Protein AF-A0A1A6FT50-F1 (afdb_monomer_lite)

Secondary structure (DSSP, 8-state):
------------------------------------------------------------S---------S----PPPGGGTTSSHHHHHHHHHH-HHHHHHHHHHHHHHHHHHHHHHHHHHHHHHHHHHHTTS---TTHHHHHHHHTS---HHHHHHHHHHHHHHSHHHHHHHHHHHHHHHHHHHHHHHHHHHHHHHHHHTTPPPPP-

InterPro domains:
  IPR029299 ALMS motif [PF15309] (90-205)

Organism: Neotoma lepida (NCBI:txid56216)

pLDDT: mean 70.86, std 22.38, range [29.53, 98.19]

Sequence (209 aa):
MVAFSLFLCRTGHQQVTNHVSSDSEETSTGSILTLDSTLYNEENVHMLNKGVQAGNLEIVTGAKKYTRDVGVTFPTPSSSEAKMEEDSDEALQLHRPDFISSSRERIKRLKLLVQERKLQNLFQSEREALFSAVLPVPGRAHLAVQKNKPIGKKEMIQRTKRIYEQLPEVKKKREEEKRKSEYKSYRLRAQRYKTRVTNQLLGRKVPWD

Foldseek 3Di:
DDDDDDDDDDDDDDDDDDDDDDDDDDDDDDDDDPPPPPDDPPPVPVPDPPPPPPPPDPPPPDDDDDDDDDDDDPPDPDPVCPPCPVVVVVCCVVPPVVVVVVVVVVVVVVVVVVVVVVVVVVVVVVCCVVVVVVDPPVPPVVVVVVVPDDQDPVNVVVVVVVVVCPDPVNVVVVVVVVVVVVVVVVVVVVVVVVVVVVCVVVVHDDDDD

Structure (mmCIF, N/CA/C/O backbone):
data_AF-A0A1A6FT50-F1
#
_entry.id   AF-A0A1A6FT50-F1
#
loop_
_atom_site.group_PDB
_atom_site.id
_atom_site.type_symbol
_atom_site.label_atom_id
_atom_site.label_alt_id
_atom_site.label_comp_id
_atom_site.label_asym_id
_atom_site.label_entity_id
_atom_site.label_seq_id
_atom_site.pdbx_PDB_ins_code
_atom_site.Cartn_x
_atom_site.Cartn_y
_atom_site.Cartn_z
_atom_site.occupancy
_atom_site.B_iso_or_equiv
_atom_site.auth_seq_id
_atom_site.auth_comp_id
_atom_site.auth_asym_id
_atom_site.auth_atom_id
_atom_site.pdbx_PDB_model_num
ATOM 1 N N . MET A 1 1 ? 19.492 74.130 -25.130 1.00 38.25 1 MET A N 1
ATOM 2 C CA . MET A 1 1 ? 18.153 73.504 -25.225 1.00 38.25 1 MET A CA 1
ATOM 3 C C . MET A 1 1 ? 18.030 72.569 -24.029 1.00 38.25 1 MET A C 1
ATOM 5 O O . MET A 1 1 ? 18.707 71.559 -24.011 1.00 38.25 1 MET A O 1
ATOM 9 N N . VAL A 1 2 ? 17.677 73.123 -22.868 1.00 33.84 2 VAL A N 1
ATOM 10 C CA . VAL A 1 2 ? 16.321 73.195 -22.276 1.00 33.84 2 VAL A CA 1
ATOM 11 C C . VAL A 1 2 ? 15.888 71.836 -21.711 1.00 33.84 2 VAL A C 1
ATOM 13 O O . VAL A 1 2 ? 15.496 70.960 -22.465 1.00 33.84 2 VAL A O 1
ATOM 16 N N . ALA A 1 3 ? 16.027 71.756 -20.379 1.00 43.41 3 ALA A N 1
ATOM 17 C CA . ALA A 1 3 ? 15.187 71.138 -19.344 1.00 43.41 3 ALA A CA 1
ATOM 18 C C . ALA A 1 3 ? 14.525 69.772 -19.594 1.00 43.41 3 ALA A C 1
ATOM 20 O O . ALA A 1 3 ? 13.882 69.578 -20.608 1.00 43.41 3 ALA A O 1
ATOM 21 N N . PHE A 1 4 ? 14.507 68.913 -18.566 1.00 37.75 4 PHE A N 1
ATOM 22 C CA . PHE A 1 4 ? 13.245 68.611 -17.875 1.00 37.75 4 PHE A CA 1
ATOM 23 C C . PHE A 1 4 ? 13.475 68.031 -16.463 1.00 37.75 4 PHE A C 1
ATOM 25 O O . PHE A 1 4 ? 14.122 67.009 -16.271 1.00 37.75 4 PHE A O 1
ATOM 32 N N . SER A 1 5 ? 12.919 68.777 -15.510 1.00 44.75 5 SER A N 1
ATOM 33 C CA . SER A 1 5 ? 12.304 68.424 -14.227 1.00 44.75 5 SER A CA 1
ATOM 34 C C . SER A 1 5 ? 12.984 67.537 -13.176 1.00 44.75 5 SER A C 1
ATOM 36 O O . SER A 1 5 ? 13.018 66.313 -13.222 1.00 44.75 5 SER A O 1
ATOM 38 N N . LEU A 1 6 ? 13.333 68.261 -12.112 1.00 42.22 6 LEU A N 1
ATOM 39 C CA . LEU A 1 6 ? 13.229 67.942 -10.691 1.00 42.22 6 LEU A CA 1
ATOM 40 C C . LEU A 1 6 ? 11.958 67.170 -10.265 1.00 42.22 6 LEU A C 1
ATOM 42 O O . LEU A 1 6 ? 10.899 67.294 -10.875 1.00 42.22 6 LEU A O 1
ATOM 46 N N . PHE A 1 7 ? 12.081 66.616 -9.049 1.00 38.25 7 PHE A N 1
ATOM 47 C CA . PHE A 1 7 ? 11.073 66.569 -7.972 1.00 38.25 7 PHE A CA 1
ATOM 48 C C . PHE A 1 7 ? 10.353 65.221 -7.751 1.00 38.25 7 PHE A C 1
ATOM 50 O O . PHE A 1 7 ? 9.318 64.945 -8.338 1.00 38.25 7 PHE A O 1
ATOM 57 N N . LEU A 1 8 ? 10.853 64.396 -6.820 1.00 40.44 8 LEU A N 1
ATOM 58 C CA . LEU A 1 8 ? 10.406 64.419 -5.416 1.00 40.44 8 LEU A CA 1
ATOM 59 C C . LEU A 1 8 ? 11.187 63.418 -4.556 1.00 40.44 8 LEU A C 1
ATOM 61 O O . LEU A 1 8 ? 11.124 62.206 -4.726 1.00 40.44 8 LEU A O 1
ATOM 65 N N . CYS A 1 9 ? 11.889 63.978 -3.578 1.00 38.50 9 CYS A N 1
ATOM 66 C CA . CYS A 1 9 ? 12.379 63.289 -2.400 1.00 38.50 9 CYS A CA 1
ATOM 67 C C . CYS A 1 9 ? 11.193 63.002 -1.464 1.00 38.50 9 CYS A C 1
ATOM 69 O O . CYS A 1 9 ? 10.390 63.901 -1.205 1.00 38.50 9 CYS A O 1
ATOM 71 N N . ARG A 1 10 ? 11.114 61.798 -0.886 1.00 38.16 10 ARG A N 1
ATOM 72 C CA . ARG A 1 10 ? 10.508 61.638 0.440 1.00 38.16 10 ARG A CA 1
ATOM 73 C C . ARG A 1 10 ? 11.362 60.718 1.302 1.00 38.16 10 ARG A C 1
ATOM 75 O O . ARG A 1 10 ? 11.283 59.498 1.269 1.00 38.16 10 ARG A O 1
ATOM 82 N N . THR A 1 11 ? 12.206 61.399 2.056 1.00 40.56 11 THR A N 1
ATOM 83 C CA . THR A 1 11 ? 12.858 61.005 3.297 1.00 40.56 11 THR A CA 1
ATOM 84 C C . THR A 1 11 ? 11.898 60.377 4.308 1.00 40.56 11 THR A C 1
ATOM 86 O O . THR A 1 11 ? 10.852 60.959 4.600 1.00 40.56 11 THR A O 1
ATOM 89 N N . GLY A 1 12 ? 12.361 59.319 4.975 1.00 35.09 12 GLY A N 1
ATOM 90 C CA . GLY A 1 12 ? 12.390 59.351 6.434 1.00 35.09 12 GLY A CA 1
ATOM 91 C C . GLY A 1 12 ? 12.006 58.072 7.176 1.00 35.09 12 GLY A C 1
ATOM 92 O O . GLY A 1 12 ? 10.865 57.635 7.128 1.00 35.09 12 GLY A O 1
ATOM 93 N N . HIS A 1 13 ? 12.950 57.667 8.031 1.00 37.19 13 HIS A N 1
ATOM 94 C CA . HIS A 1 13 ? 12.720 57.300 9.432 1.00 37.19 13 HIS A CA 1
ATOM 95 C C . HIS A 1 13 ? 12.537 55.807 9.757 1.00 37.19 13 HIS A C 1
ATOM 97 O O . HIS A 1 13 ? 11.432 55.318 9.955 1.00 37.19 13 HIS A O 1
ATOM 103 N N . GLN A 1 14 ? 13.665 55.106 9.926 1.00 33.91 14 GLN A N 1
ATOM 104 C CA . GLN A 1 14 ? 13.720 53.870 10.706 1.00 33.91 14 GLN A CA 1
ATOM 105 C C . GLN A 1 14 ? 14.097 54.229 12.150 1.00 33.91 14 GLN A C 1
ATOM 107 O O . GLN A 1 14 ? 15.252 54.535 12.442 1.00 33.91 14 GLN A O 1
ATOM 112 N N . GLN A 1 15 ? 13.106 54.220 13.040 1.00 33.81 15 GLN A N 1
ATOM 113 C CA . GLN A 1 15 ? 13.316 54.152 14.486 1.00 33.81 15 GLN A CA 1
ATOM 114 C C . GLN A 1 15 ? 13.509 52.683 14.895 1.00 33.81 15 GLN A C 1
ATOM 116 O O . GLN A 1 15 ? 12.931 51.768 14.304 1.00 33.81 15 GLN A O 1
ATOM 121 N N . VAL A 1 16 ? 14.361 52.487 15.896 1.00 38.62 16 VAL A N 1
ATOM 122 C CA . VAL A 1 16 ? 14.690 51.222 16.569 1.00 38.62 16 VAL A CA 1
ATOM 123 C C . VAL A 1 16 ? 13.613 50.908 17.609 1.00 38.62 16 VAL A C 1
ATOM 125 O O . VAL A 1 16 ? 13.305 51.816 18.366 1.00 38.62 16 VAL A O 1
ATOM 128 N N . THR A 1 17 ? 13.135 49.660 17.729 1.00 30.42 17 THR A N 1
ATOM 129 C CA . THR A 1 17 ? 12.846 48.984 19.021 1.00 30.42 17 THR A CA 1
ATOM 130 C C . THR A 1 17 ? 12.636 47.472 18.840 1.00 30.42 17 THR A C 1
ATOM 132 O O . THR A 1 17 ? 12.055 47.004 17.865 1.00 30.42 17 THR A O 1
ATOM 135 N N . ASN A 1 18 ? 13.133 46.714 19.820 1.00 43.69 18 ASN A N 1
ATOM 136 C CA . ASN A 1 18 ? 13.013 45.264 19.974 1.00 43.69 18 ASN A CA 1
ATOM 137 C C . ASN A 1 18 ? 11.576 44.828 20.309 1.00 43.69 18 ASN A C 1
ATOM 139 O O . ASN A 1 18 ? 10.902 45.523 21.067 1.00 43.69 18 ASN A O 1
ATOM 143 N N . HIS A 1 19 ? 11.166 43.629 19.887 1.00 33.84 19 HIS A N 1
ATOM 144 C CA . HIS A 1 19 ? 10.325 42.748 20.707 1.00 33.84 19 HIS A CA 1
ATOM 145 C C . HIS A 1 19 ? 10.376 41.294 20.224 1.00 33.84 19 HIS A C 1
ATOM 147 O O . HIS A 1 19 ? 10.446 40.985 19.038 1.00 33.84 19 HIS A O 1
ATOM 153 N N . VAL A 1 20 ? 10.387 40.428 21.228 1.00 39.91 20 VAL A N 1
ATOM 154 C CA . VAL A 1 20 ? 10.302 38.973 21.208 1.00 39.91 20 VAL A CA 1
ATOM 155 C C . VAL A 1 20 ? 8.863 38.540 20.882 1.00 39.91 20 VAL A C 1
ATOM 157 O O . VAL A 1 20 ? 7.937 39.254 21.259 1.00 39.91 20 VAL A O 1
ATOM 160 N N . SER A 1 21 ? 8.676 37.384 20.238 1.00 33.03 21 SER A N 1
ATOM 161 C CA . SER A 1 21 ? 7.715 36.325 20.623 1.00 33.03 21 SER A CA 1
ATOM 162 C C . SER A 1 21 ? 7.307 35.463 19.425 1.00 33.03 21 SER A C 1
ATOM 164 O O . SER A 1 21 ? 6.968 35.968 18.358 1.00 33.03 21 SER A O 1
ATOM 166 N N . SER A 1 22 ? 7.340 34.150 19.652 1.00 45.66 22 SER A N 1
ATOM 167 C CA . SER A 1 22 ? 6.746 33.098 18.829 1.00 45.66 22 SER A CA 1
ATOM 168 C C . SER A 1 22 ? 5.248 33.310 18.619 1.00 45.66 22 SER A C 1
ATOM 170 O O . SER A 1 22 ? 4.580 33.797 19.527 1.00 45.66 22 SER A O 1
ATOM 172 N N . ASP A 1 23 ? 4.758 32.926 17.439 1.00 36.94 23 ASP A N 1
ATOM 173 C CA . ASP A 1 23 ? 3.641 31.991 17.230 1.00 36.94 23 ASP A CA 1
ATOM 174 C C . ASP A 1 23 ? 3.372 31.882 15.720 1.00 36.94 23 ASP A C 1
ATOM 176 O O . ASP A 1 23 ? 3.324 32.877 14.997 1.00 36.94 23 ASP A O 1
ATOM 180 N N . SER A 1 24 ? 3.245 30.665 15.196 1.00 42.66 24 SER A N 1
ATOM 181 C CA . SER A 1 24 ? 2.781 30.438 13.824 1.00 42.66 24 SER A CA 1
ATOM 182 C C . SER A 1 24 ? 2.040 29.111 13.766 1.00 42.66 24 SER A C 1
ATOM 184 O O . SER A 1 24 ? 2.657 28.054 13.712 1.00 42.66 24 SER A O 1
ATOM 186 N N . GLU A 1 25 ? 0.713 29.204 13.781 1.00 44.59 25 GLU A N 1
ATOM 187 C CA . GLU A 1 25 ? -0.202 28.168 13.310 1.00 44.59 25 GLU A CA 1
ATOM 188 C C . GLU A 1 25 ? -0.679 28.567 11.902 1.00 44.59 25 GLU A C 1
ATOM 190 O O . GLU A 1 25 ? -1.316 29.601 11.711 1.00 44.59 25 GLU A O 1
ATOM 195 N N . GLU A 1 26 ? -0.253 27.754 10.934 1.00 50.84 26 GLU A N 1
ATOM 196 C CA . GLU A 1 26 ? -0.988 27.190 9.792 1.00 50.84 26 GLU A CA 1
ATOM 197 C C . GLU A 1 26 ? -2.032 28.047 9.039 1.00 50.84 26 GLU A C 1
ATOM 199 O O . GLU A 1 26 ? -3.059 28.428 9.591 1.00 50.84 26 GLU A O 1
ATOM 204 N N . THR A 1 27 ? -1.882 28.176 7.708 1.00 29.53 27 THR A N 1
ATOM 205 C CA . THR A 1 27 ? -2.903 27.737 6.719 1.00 29.53 27 THR A CA 1
ATOM 206 C C . THR A 1 27 ? -2.350 27.765 5.282 1.00 29.53 27 THR A C 1
ATOM 208 O O . THR A 1 27 ? -2.162 28.812 4.671 1.00 29.53 27 THR A O 1
ATOM 211 N N . SER A 1 28 ? -2.131 26.555 4.760 1.00 42.41 28 SER A N 1
ATOM 212 C CA . SER A 1 28 ? -2.271 26.066 3.377 1.00 42.41 28 SER A CA 1
ATOM 213 C C . SER A 1 28 ? -2.464 27.073 2.231 1.00 42.41 28 SER A C 1
ATOM 215 O O . SER A 1 28 ? -3.516 27.691 2.096 1.00 42.41 28 SER A O 1
ATOM 217 N N . THR A 1 29 ? -1.534 27.056 1.272 1.00 45.62 29 THR A N 1
ATOM 218 C CA . THR A 1 29 ? -1.874 27.111 -0.160 1.00 45.62 29 THR A CA 1
ATOM 219 C C . THR A 1 29 ? -0.850 26.320 -0.985 1.00 45.62 29 THR A C 1
ATOM 221 O O . THR A 1 29 ? 0.310 26.693 -1.101 1.00 45.62 29 THR A O 1
ATOM 224 N N . GLY A 1 30 ? -1.312 25.215 -1.579 1.00 45.25 30 GLY A N 1
ATOM 225 C CA . GLY A 1 30 ? -0.816 24.703 -2.861 1.00 45.25 30 GLY A CA 1
ATOM 226 C C . GLY A 1 30 ? 0.557 24.027 -2.896 1.00 45.25 30 GLY A C 1
ATOM 227 O O . GLY A 1 30 ? 1.470 24.528 -3.546 1.00 45.25 30 GLY A O 1
ATOM 228 N N . SER A 1 31 ? 0.686 22.819 -2.339 1.00 40.69 31 SER A N 1
ATOM 229 C CA . SER A 1 31 ? 1.766 21.911 -2.753 1.00 40.69 31 SER A CA 1
ATOM 230 C C . SER A 1 31 ? 1.441 21.326 -4.127 1.00 40.69 31 SER A C 1
ATOM 232 O O . SER A 1 31 ? 0.707 20.348 -4.262 1.00 40.69 31 SER A O 1
ATOM 234 N N . ILE A 1 32 ? 1.986 21.967 -5.158 1.00 53.59 32 ILE A N 1
ATOM 235 C CA . ILE A 1 32 ? 2.152 21.394 -6.492 1.00 53.59 32 ILE A CA 1
ATOM 236 C C . ILE A 1 32 ? 2.906 20.071 -6.329 1.00 53.59 32 ILE A C 1
ATOM 238 O O . ILE A 1 32 ? 3.946 20.004 -5.676 1.00 53.59 32 ILE A O 1
ATOM 242 N N . LEU A 1 33 ? 2.324 19.009 -6.877 1.00 44.47 33 LEU A N 1
ATOM 243 C CA . LEU A 1 33 ? 2.827 17.645 -6.824 1.00 44.47 33 LEU A CA 1
ATOM 244 C C . LEU A 1 33 ? 4.187 17.546 -7.530 1.00 44.47 33 LEU A C 1
ATOM 246 O O . LEU A 1 33 ? 4.252 17.293 -8.731 1.00 44.47 33 LEU A O 1
ATOM 250 N N . THR A 1 34 ? 5.276 17.691 -6.781 1.00 38.28 34 THR A N 1
ATOM 251 C CA . THR A 1 34 ? 6.596 17.225 -7.213 1.00 38.28 34 THR A CA 1
ATOM 252 C C . THR A 1 34 ? 6.675 15.735 -6.903 1.00 38.28 34 THR A C 1
ATOM 254 O O . THR A 1 34 ? 7.074 15.319 -5.817 1.00 38.28 34 THR A O 1
ATOM 257 N N . LEU A 1 35 ? 6.210 14.914 -7.843 1.00 39.00 35 LEU A N 1
ATOM 258 C CA . LEU A 1 35 ? 6.491 13.483 -7.837 1.00 39.00 35 LEU A CA 1
ATOM 259 C C . LEU A 1 35 ? 7.970 13.296 -8.188 1.00 39.00 35 LEU A C 1
ATOM 261 O O . LEU A 1 35 ? 8.326 13.210 -9.360 1.00 39.00 35 LEU A O 1
ATOM 265 N N . ASP A 1 36 ? 8.828 13.219 -7.173 1.00 38.56 36 ASP A N 1
ATOM 266 C CA . ASP A 1 36 ? 10.155 12.634 -7.343 1.00 38.56 36 ASP A CA 1
ATOM 267 C C . ASP A 1 36 ? 9.967 11.143 -7.637 1.00 38.56 36 ASP A C 1
ATOM 269 O O . ASP A 1 36 ? 9.721 10.316 -6.754 1.00 38.56 36 ASP A O 1
ATOM 273 N N . SER A 1 37 ? 10.050 10.803 -8.922 1.00 42.47 37 SER A N 1
ATOM 274 C CA . SER A 1 37 ? 10.067 9.442 -9.445 1.00 42.47 37 SER A CA 1
ATOM 275 C C . SER A 1 37 ? 11.371 8.747 -9.053 1.00 42.47 37 SER A C 1
ATOM 277 O O . SER A 1 37 ? 12.250 8.497 -9.875 1.00 42.47 37 SER A O 1
ATOM 279 N N . THR A 1 38 ? 11.519 8.444 -7.770 1.00 48.00 38 THR A N 1
ATOM 280 C CA . THR A 1 38 ? 12.578 7.583 -7.254 1.00 48.00 38 THR A CA 1
ATOM 281 C C . THR A 1 38 ? 12.057 6.160 -7.225 1.00 48.00 38 THR A C 1
ATOM 283 O O . THR A 1 38 ? 11.561 5.748 -6.198 1.00 48.00 38 THR A O 1
ATOM 286 N N . LEU A 1 39 ? 12.128 5.418 -8.334 1.00 46.25 39 LEU A N 1
ATOM 287 C CA . LEU A 1 39 ? 12.223 3.946 -8.345 1.00 46.25 39 LEU A CA 1
ATOM 288 C C . LEU A 1 39 ? 12.537 3.463 -9.772 1.00 46.25 39 LEU A C 1
ATOM 290 O O . LEU A 1 39 ? 11.689 2.903 -10.461 1.00 46.25 39 LEU A O 1
ATOM 294 N N . TYR A 1 40 ? 13.784 3.638 -10.199 1.00 36.72 40 TYR A N 1
ATOM 295 C CA . TYR A 1 40 ? 14.374 2.753 -11.198 1.00 36.72 40 TYR A CA 1
ATOM 296 C C . TYR A 1 40 ? 15.438 1.944 -10.473 1.00 36.72 40 TYR A C 1
ATOM 298 O O . TYR A 1 40 ? 16.480 2.463 -10.078 1.00 36.72 40 TYR A O 1
ATOM 306 N N . ASN A 1 41 ? 15.128 0.676 -10.216 1.00 48.34 41 ASN A N 1
ATOM 307 C CA . ASN A 1 41 ? 16.151 -0.280 -9.836 1.00 48.34 41 ASN A CA 1
ATOM 308 C C . ASN A 1 41 ? 16.993 -0.494 -11.090 1.00 48.34 41 ASN A C 1
ATOM 310 O O . ASN A 1 41 ? 16.514 -1.083 -12.058 1.00 48.34 41 ASN A O 1
ATOM 314 N N . GLU A 1 42 ? 18.224 0.007 -11.092 1.00 49.81 42 GLU A N 1
ATOM 315 C CA . GLU A 1 42 ? 19.220 -0.475 -12.038 1.00 49.81 42 GLU A CA 1
ATOM 316 C C . GLU A 1 42 ? 19.545 -1.919 -11.659 1.00 49.81 42 GLU A C 1
ATOM 318 O O . GLU A 1 42 ? 20.481 -2.216 -10.914 1.00 49.81 42 GLU A O 1
ATOM 323 N N . GLU A 1 43 ? 18.724 -2.844 -12.151 1.00 54.94 43 GLU A N 1
ATOM 324 C CA . GLU A 1 43 ? 19.150 -4.215 -12.348 1.00 54.94 43 GLU A CA 1
ATOM 325 C C . GLU A 1 43 ? 20.242 -4.159 -13.412 1.00 54.94 43 GLU A C 1
ATOM 327 O O . GLU A 1 43 ? 19.994 -4.225 -14.614 1.00 54.94 43 GLU A O 1
ATOM 332 N N . ASN A 1 44 ? 21.474 -3.958 -12.948 1.00 57.06 44 ASN A N 1
ATOM 333 C CA . ASN A 1 44 ? 22.675 -4.150 -13.734 1.00 57.06 44 ASN A CA 1
ATOM 334 C C . ASN A 1 44 ? 22.747 -5.651 -14.050 1.00 57.06 44 ASN A C 1
ATOM 336 O O . ASN A 1 44 ? 23.427 -6.428 -13.377 1.00 57.06 44 ASN A O 1
ATOM 340 N N . VAL A 1 45 ? 21.962 -6.084 -15.039 1.00 50.84 45 VAL A N 1
ATOM 341 C CA . VAL A 1 45 ? 22.074 -7.406 -15.640 1.00 50.84 45 VAL A CA 1
ATOM 342 C C . VAL A 1 45 ? 23.423 -7.400 -16.330 1.00 50.84 45 VAL A C 1
ATOM 344 O O . VAL A 1 45 ? 23.574 -6.933 -17.457 1.00 50.84 45 VAL A O 1
ATOM 347 N N . HIS A 1 46 ? 24.440 -7.859 -15.608 1.00 57.22 46 HIS A N 1
ATOM 348 C CA . HIS A 1 46 ? 25.742 -8.131 -16.176 1.00 57.22 46 HIS A CA 1
ATOM 349 C C . HIS A 1 46 ? 25.528 -9.191 -17.260 1.00 57.22 46 HIS A C 1
ATOM 351 O O . HIS A 1 46 ? 25.381 -10.378 -16.963 1.00 57.22 46 HIS A O 1
ATOM 357 N N . MET A 1 47 ? 25.412 -8.748 -18.516 1.00 60.50 47 MET A N 1
ATOM 358 C CA . MET A 1 47 ? 25.353 -9.629 -19.675 1.00 60.50 47 MET A CA 1
ATOM 359 C C . MET A 1 47 ? 26.704 -10.327 -19.787 1.00 60.50 47 MET A C 1
ATOM 361 O O . MET A 1 47 ? 27.614 -9.869 -20.475 1.00 60.50 47 MET A O 1
ATOM 365 N N . LEU A 1 48 ? 26.849 -11.438 -19.074 1.00 62.75 48 LEU A N 1
ATOM 366 C CA . LEU A 1 48 ? 27.928 -12.369 -19.321 1.00 62.75 48 LEU A CA 1
ATOM 367 C C . LEU A 1 48 ? 27.602 -13.027 -20.661 1.00 62.75 48 LEU A C 1
ATOM 369 O O . LEU A 1 48 ? 26.563 -13.680 -20.789 1.00 62.75 48 LEU A O 1
ATOM 373 N N . ASN A 1 49 ? 28.464 -12.835 -21.658 1.00 65.31 49 ASN A N 1
ATOM 374 C CA . ASN A 1 49 ? 28.398 -13.594 -22.900 1.00 65.31 49 ASN A CA 1
ATOM 375 C C . ASN A 1 49 ? 28.499 -15.081 -22.544 1.00 65.31 49 ASN A C 1
ATOM 377 O O . ASN A 1 49 ? 29.587 -15.607 -22.314 1.00 65.31 49 ASN A O 1
ATOM 381 N N . LYS A 1 50 ? 27.356 -15.764 -22.465 1.00 68.19 50 LYS A N 1
ATOM 382 C CA . LYS A 1 50 ? 27.310 -17.219 -22.390 1.00 68.19 50 LYS A CA 1
ATOM 383 C C . LYS A 1 50 ? 27.549 -17.740 -23.797 1.00 68.19 50 LYS A C 1
ATOM 385 O O . LYS A 1 50 ? 26.610 -18.093 -24.502 1.00 68.19 50 LYS A O 1
ATOM 390 N N . GLY A 1 51 ? 28.811 -17.758 -24.214 1.00 60.97 51 GLY A N 1
ATOM 391 C CA . GLY A 1 51 ? 29.209 -18.649 -25.291 1.00 60.97 51 GLY A CA 1
ATOM 392 C C . GLY A 1 51 ? 28.848 -20.060 -24.842 1.00 60.97 51 GLY A C 1
ATOM 393 O O . GLY A 1 51 ? 29.356 -20.527 -23.822 1.00 60.97 51 GLY A O 1
ATOM 394 N N . VAL A 1 52 ? 27.914 -20.711 -25.532 1.00 66.56 52 VAL A N 1
ATOM 395 C CA . VAL A 1 52 ? 27.663 -22.137 -25.328 1.00 66.56 52 VAL A CA 1
ATOM 396 C C . VAL A 1 52 ? 28.928 -22.833 -25.794 1.00 66.56 52 VAL A C 1
ATOM 398 O O . VAL A 1 52 ? 29.167 -22.983 -26.989 1.00 66.56 52 VAL A O 1
ATOM 401 N N . GLN A 1 53 ? 29.782 -23.191 -24.842 1.00 61.47 53 GLN A N 1
ATOM 402 C CA . GLN A 1 53 ? 30.925 -24.041 -25.098 1.00 61.47 53 GLN A CA 1
ATOM 403 C C . GLN A 1 53 ? 30.339 -25.426 -25.365 1.00 61.47 53 GLN A C 1
ATOM 405 O O . GLN A 1 53 ? 30.101 -26.208 -24.446 1.00 61.47 53 GLN A O 1
ATOM 410 N N . ALA A 1 54 ? 29.984 -25.680 -26.625 1.00 65.25 54 ALA A N 1
ATOM 411 C CA . ALA A 1 54 ? 29.713 -27.025 -27.083 1.00 65.25 54 ALA A CA 1
ATOM 412 C C . ALA A 1 54 ? 30.975 -27.823 -26.748 1.00 65.25 54 ALA A C 1
ATOM 414 O O . ALA A 1 54 ? 32.052 -27.549 -27.280 1.00 65.25 54 ALA A O 1
ATOM 415 N N . GLY A 1 55 ? 30.864 -28.722 -25.768 1.00 68.44 55 GLY A N 1
ATOM 416 C CA . GLY A 1 55 ? 31.930 -29.665 -25.467 1.00 68.44 55 GLY A CA 1
ATOM 417 C C . GLY A 1 55 ? 32.297 -30.441 -26.730 1.00 68.44 55 GLY A C 1
ATOM 418 O O . GLY A 1 55 ? 31.539 -30.445 -27.701 1.00 68.44 55 GLY A O 1
ATOM 419 N N . ASN A 1 56 ? 33.459 -31.089 -26.719 1.00 67.31 56 ASN A N 1
ATOM 420 C CA . ASN A 1 56 ? 33.911 -31.938 -27.815 1.00 67.31 56 ASN A CA 1
ATOM 421 C C . ASN A 1 56 ? 32.872 -33.043 -28.087 1.00 67.31 56 ASN A C 1
ATOM 423 O O . ASN A 1 56 ? 32.891 -34.088 -27.440 1.00 67.31 56 ASN A O 1
ATOM 427 N N . LEU A 1 57 ? 31.927 -32.798 -28.997 1.00 61.88 57 LEU A N 1
ATOM 428 C CA . LEU A 1 57 ? 31.089 -33.847 -29.552 1.00 61.88 57 LEU A CA 1
ATOM 429 C C . LEU A 1 57 ? 31.993 -34.628 -30.495 1.00 61.88 57 LEU A C 1
ATOM 431 O O . LEU A 1 57 ? 32.266 -34.193 -31.612 1.00 61.88 57 LEU A O 1
ATOM 435 N N . GLU A 1 58 ? 32.465 -35.782 -30.036 1.00 65.38 58 GLU A N 1
ATOM 436 C CA . GLU A 1 58 ? 32.964 -36.803 -30.942 1.00 65.38 58 GLU A CA 1
ATOM 437 C C . GLU A 1 58 ? 31.822 -37.161 -31.893 1.00 65.38 58 GLU A C 1
ATOM 439 O O . GLU A 1 58 ? 30.850 -37.826 -31.528 1.00 65.38 58 GLU A O 1
ATOM 444 N N . ILE A 1 59 ? 31.908 -36.666 -33.127 1.00 60.59 59 ILE A N 1
ATOM 445 C CA . ILE A 1 59 ? 31.031 -37.110 -34.200 1.00 60.59 59 ILE A CA 1
ATOM 446 C C . ILE A 1 59 ? 31.467 -38.537 -34.507 1.00 60.59 59 ILE A C 1
ATOM 448 O O . ILE A 1 59 ? 32.389 -38.770 -35.291 1.00 60.59 59 ILE A O 1
ATOM 452 N N . VAL A 1 60 ? 30.814 -39.502 -33.862 1.00 61.34 60 VAL A N 1
ATOM 453 C CA . VAL A 1 60 ? 30.922 -40.908 -34.238 1.00 61.34 60 VAL A CA 1
ATOM 454 C C . VAL A 1 60 ? 30.489 -40.998 -35.697 1.00 61.34 60 VAL A C 1
ATOM 456 O O . VAL A 1 60 ? 29.309 -40.887 -36.037 1.00 61.34 60 VAL A O 1
ATOM 459 N N . THR A 1 61 ? 31.462 -41.176 -36.584 1.00 55.88 61 THR A N 1
ATOM 460 C CA . THR A 1 61 ? 31.286 -41.358 -38.028 1.00 55.88 61 THR A CA 1
ATOM 461 C C . THR A 1 61 ? 30.771 -42.777 -38.292 1.00 55.88 61 THR A C 1
ATOM 463 O O . THR A 1 61 ? 31.428 -43.602 -38.914 1.00 55.88 61 THR A O 1
ATOM 466 N N . GLY A 1 62 ? 29.587 -43.091 -37.757 1.00 61.94 62 GLY A N 1
ATOM 467 C CA . GLY A 1 62 ? 29.038 -44.450 -37.726 1.00 61.94 62 GLY A CA 1
ATOM 468 C C . GLY A 1 62 ? 27.524 -44.551 -37.911 1.00 61.94 62 GLY A C 1
ATOM 469 O O . GLY A 1 62 ? 26.964 -45.625 -37.707 1.00 61.94 62 GLY A O 1
ATOM 470 N N . ALA A 1 63 ? 26.833 -43.476 -38.302 1.00 56.59 63 ALA A N 1
ATOM 471 C CA . ALA A 1 63 ? 25.397 -43.533 -38.572 1.00 56.59 63 ALA A CA 1
ATOM 472 C C . ALA A 1 63 ? 25.123 -43.915 -40.038 1.00 56.59 63 ALA A C 1
ATOM 474 O O . ALA A 1 63 ? 25.353 -43.152 -40.978 1.00 56.59 63 ALA A O 1
ATOM 475 N N . LYS A 1 64 ? 24.630 -45.143 -40.214 1.00 61.03 64 LYS A N 1
ATOM 476 C CA . LYS A 1 64 ? 24.148 -45.740 -41.464 1.00 61.03 64 LYS A CA 1
ATOM 477 C C . LYS A 1 64 ? 23.084 -44.840 -42.114 1.00 61.03 64 LYS A C 1
ATOM 479 O O . LYS A 1 64 ? 22.023 -44.610 -41.543 1.00 61.03 64 LYS A O 1
ATOM 484 N N . LYS A 1 65 ? 23.382 -44.326 -43.311 1.00 64.69 65 LYS A N 1
ATOM 485 C CA . LYS A 1 65 ? 22.549 -43.368 -44.053 1.00 64.69 65 LYS A CA 1
ATOM 486 C C . LYS A 1 65 ? 21.334 -44.065 -44.666 1.00 64.69 65 LYS A C 1
ATOM 488 O O . LYS A 1 65 ? 21.462 -44.690 -45.714 1.00 64.69 65 LYS A O 1
ATOM 493 N N . TYR A 1 66 ? 20.169 -43.956 -44.036 1.00 59.97 66 TYR A N 1
ATOM 494 C CA . TYR A 1 66 ? 18.888 -44.185 -44.713 1.00 59.97 66 TYR A CA 1
ATOM 495 C C . TYR A 1 66 ? 17.784 -43.322 -44.093 1.00 59.97 66 TYR A C 1
ATOM 497 O O . TYR A 1 66 ? 16.841 -43.803 -43.476 1.00 59.97 66 TYR A O 1
ATOM 505 N N . THR A 1 67 ? 17.911 -42.014 -44.286 1.00 57.84 67 THR A N 1
ATOM 506 C CA . THR A 1 67 ? 16.819 -41.052 -44.135 1.00 57.84 67 THR A CA 1
ATOM 507 C C . THR A 1 67 ? 16.838 -40.185 -45.384 1.00 57.84 67 THR A C 1
ATOM 509 O O . THR A 1 67 ? 17.852 -39.570 -45.705 1.00 57.84 67 THR A O 1
ATOM 512 N N . ARG A 1 68 ? 15.748 -40.209 -46.154 1.00 64.81 68 ARG A N 1
ATOM 513 C CA . ARG A 1 68 ? 15.553 -39.268 -47.258 1.00 64.81 68 ARG A CA 1
ATOM 514 C C . ARG A 1 68 ? 15.251 -37.916 -46.621 1.00 64.81 68 ARG A C 1
ATOM 516 O O . ARG A 1 68 ? 14.225 -37.785 -45.960 1.00 64.81 68 ARG A O 1
ATOM 523 N N . ASP A 1 69 ? 16.165 -36.967 -46.779 1.00 50.81 69 ASP A N 1
ATOM 524 C CA . ASP A 1 69 ? 15.982 -35.578 -46.369 1.00 50.81 69 ASP A CA 1
ATOM 525 C C . ASP A 1 69 ? 14.769 -34.987 -47.089 1.00 50.81 69 ASP A C 1
ATOM 527 O O . ASP A 1 69 ? 14.818 -34.662 -48.274 1.00 50.81 69 ASP A O 1
ATOM 531 N N . VAL A 1 70 ? 13.669 -34.835 -46.361 1.00 59.91 70 VAL A N 1
ATOM 532 C CA . VAL A 1 70 ? 12.615 -33.885 -46.700 1.00 59.91 70 VAL A CA 1
ATOM 533 C C . VAL A 1 70 ? 12.612 -32.812 -45.620 1.00 59.91 70 VAL A C 1
ATOM 535 O O . VAL A 1 70 ? 12.043 -32.987 -44.549 1.00 59.91 70 VAL A O 1
ATOM 538 N N . GLY A 1 71 ? 13.263 -31.687 -45.917 1.00 58.66 71 GLY A N 1
ATOM 539 C CA . GLY A 1 71 ? 12.883 -30.413 -45.306 1.00 58.66 71 GLY A CA 1
ATOM 540 C C . GLY A 1 71 ? 13.707 -29.896 -44.127 1.00 58.66 71 GLY A C 1
ATOM 541 O O . GLY A 1 71 ? 13.115 -29.343 -43.207 1.00 58.66 71 GLY A O 1
ATOM 542 N N . VAL A 1 72 ? 15.043 -29.975 -44.159 1.00 66.81 72 VAL A N 1
ATOM 543 C CA . VAL A 1 72 ? 15.879 -29.157 -43.244 1.00 66.81 72 VAL A CA 1
ATOM 544 C C . VAL A 1 72 ? 16.939 -28.297 -43.932 1.00 66.81 72 VAL A C 1
ATOM 546 O O . VAL A 1 72 ? 17.648 -27.545 -43.267 1.00 66.81 72 VAL A O 1
ATOM 549 N N . THR A 1 73 ? 17.028 -28.324 -45.260 1.00 62.53 73 THR A N 1
ATOM 550 C CA . THR A 1 73 ? 17.829 -27.342 -45.996 1.00 62.53 73 THR A CA 1
ATOM 551 C C . THR A 1 73 ? 16.967 -26.105 -46.231 1.00 62.53 73 THR A C 1
ATOM 553 O O . THR A 1 73 ? 16.211 -26.043 -47.197 1.00 62.53 73 THR A O 1
ATOM 556 N N . PHE A 1 74 ? 17.050 -25.118 -45.336 1.00 54.81 74 PHE A N 1
ATOM 557 C CA . PHE A 1 74 ? 16.690 -23.752 -45.716 1.00 54.81 74 PHE A CA 1
ATOM 558 C C . PHE A 1 74 ? 17.626 -23.362 -46.866 1.00 54.81 74 PHE A C 1
ATOM 560 O O . PHE A 1 74 ? 18.843 -23.440 -46.674 1.00 54.81 74 PHE A O 1
ATOM 567 N N . PRO A 1 75 ? 17.116 -23.018 -48.061 1.00 71.12 75 PRO A N 1
ATOM 568 C CA . PRO A 1 75 ? 17.985 -22.568 -49.133 1.00 71.12 75 PRO A CA 1
ATOM 569 C C . PRO A 1 75 ? 18.708 -21.313 -48.645 1.00 71.12 75 PRO A C 1
ATOM 571 O O . PRO A 1 75 ? 18.073 -20.301 -48.351 1.00 71.12 75 PRO A O 1
ATOM 574 N N . THR A 1 76 ? 20.031 -21.392 -48.511 1.00 59.09 76 THR A N 1
ATOM 575 C CA . THR A 1 76 ? 20.871 -20.209 -48.325 1.00 59.09 76 THR A CA 1
ATOM 576 C C . THR A 1 76 ? 20.566 -19.264 -49.489 1.00 59.09 76 THR A C 1
ATOM 578 O O . THR A 1 76 ? 20.686 -19.713 -50.635 1.00 59.09 76 THR A O 1
ATOM 581 N N . PRO A 1 77 ? 20.138 -18.009 -49.252 1.00 61.91 77 PRO A N 1
ATOM 582 C CA . PRO A 1 77 ? 19.889 -17.087 -50.349 1.00 61.91 77 PRO A CA 1
ATOM 583 C C . PRO A 1 77 ? 21.176 -16.943 -51.166 1.00 61.91 77 PRO A C 1
ATOM 585 O O . PRO A 1 77 ? 22.273 -16.771 -50.628 1.00 61.91 77 PRO A O 1
ATOM 588 N N . SER A 1 78 ? 21.035 -17.133 -52.474 1.00 46.19 78 SER A N 1
ATOM 589 C CA . SER A 1 78 ? 22.113 -17.052 -53.452 1.00 46.19 78 SER A CA 1
ATOM 590 C C . SER A 1 78 ? 22.814 -15.695 -53.346 1.00 46.19 78 SER A C 1
ATOM 592 O O . SER A 1 78 ? 22.162 -14.655 -53.333 1.00 46.19 78 SER A O 1
ATOM 594 N N . SER A 1 79 ? 24.151 -15.673 -53.364 1.00 54.72 79 SER A N 1
ATOM 595 C CA . SER A 1 79 ? 24.955 -14.439 -53.361 1.00 54.72 79 SER A CA 1
ATOM 596 C C . SER A 1 79 ? 24.769 -13.561 -54.614 1.00 54.72 79 SER A C 1
ATOM 598 O O . SER A 1 79 ? 25.502 -12.593 -54.804 1.00 54.72 79 SER A O 1
ATOM 600 N N . SER A 1 80 ? 23.818 -13.891 -55.491 1.00 50.19 80 SER A N 1
ATOM 601 C CA . SER A 1 80 ? 23.377 -13.053 -56.609 1.00 50.19 80 SER A CA 1
A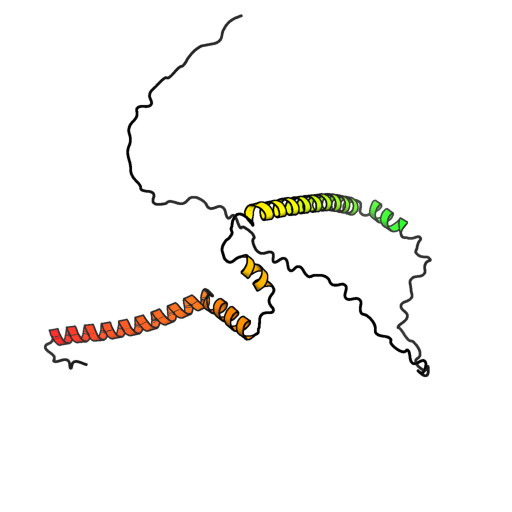TOM 602 C C . SER A 1 80 ? 22.451 -11.899 -56.192 1.00 50.19 80 SER A C 1
ATOM 604 O O . SER A 1 80 ? 22.125 -11.075 -57.038 1.00 50.19 80 SER A O 1
ATOM 606 N N . GLU A 1 81 ? 22.058 -11.799 -54.918 1.00 51.88 81 GLU A N 1
ATOM 607 C CA . GLU A 1 81 ? 21.226 -10.700 -54.386 1.00 51.88 81 GLU A CA 1
ATOM 608 C C . GLU A 1 81 ? 22.028 -9.540 -53.773 1.00 51.88 81 GLU A C 1
ATOM 610 O O . GLU A 1 81 ? 21.449 -8.538 -53.368 1.00 51.88 81 GLU A O 1
ATOM 615 N N . ALA A 1 82 ? 23.364 -9.585 -53.800 1.00 51.97 82 ALA A N 1
ATOM 616 C CA . ALA A 1 82 ? 24.211 -8.472 -53.345 1.00 51.97 82 ALA A CA 1
ATOM 617 C C . ALA A 1 82 ? 24.128 -7.203 -54.233 1.00 51.97 82 ALA A C 1
ATOM 619 O O . ALA A 1 82 ? 24.884 -6.259 -54.027 1.00 51.97 82 ALA A O 1
ATOM 620 N N . LYS A 1 83 ? 23.234 -7.176 -55.233 1.00 46.22 83 LYS A N 1
ATOM 621 C CA . LYS A 1 83 ? 22.965 -6.025 -56.110 1.00 46.22 83 LYS A CA 1
ATOM 622 C C . LYS A 1 83 ? 21.609 -5.344 -55.872 1.00 46.22 83 LYS A C 1
ATOM 624 O O . LYS A 1 83 ? 21.315 -4.402 -56.589 1.00 46.22 83 LYS A O 1
ATOM 629 N N . MET A 1 84 ? 20.810 -5.775 -54.889 1.00 49.56 84 MET A N 1
ATOM 630 C CA . MET A 1 84 ? 19.529 -5.123 -54.541 1.00 49.56 84 MET A CA 1
ATOM 631 C C . MET A 1 84 ? 19.561 -4.360 -53.205 1.00 49.56 84 MET A C 1
ATOM 633 O O . MET A 1 84 ? 18.516 -3.996 -52.676 1.00 49.56 84 MET A O 1
ATOM 637 N N . GLU A 1 85 ? 20.744 -4.118 -52.637 1.00 52.50 85 GLU A N 1
ATOM 638 C CA . GLU A 1 85 ? 20.866 -3.286 -51.431 1.00 52.50 85 GLU A CA 1
ATOM 639 C C . GLU A 1 85 ? 20.809 -1.785 -51.771 1.00 52.50 85 GLU A C 1
ATOM 641 O O . GLU A 1 85 ? 20.195 -1.023 -51.026 1.00 52.50 85 GLU A O 1
ATOM 646 N N . GLU A 1 86 ? 21.347 -1.359 -52.926 1.00 55.41 86 GLU A N 1
ATOM 647 C CA . GLU A 1 86 ? 21.312 0.055 -53.354 1.00 55.41 86 GLU A CA 1
ATOM 648 C C . GLU A 1 86 ? 19.885 0.529 -53.693 1.00 55.41 86 GLU A C 1
ATOM 650 O O . GLU A 1 86 ? 19.475 1.612 -53.273 1.00 55.41 86 GLU A O 1
ATOM 655 N N . ASP A 1 87 ? 19.071 -0.332 -54.312 1.00 60.34 87 ASP A N 1
ATOM 656 C CA . ASP A 1 87 ? 17.677 -0.023 -54.659 1.00 60.34 87 ASP A CA 1
ATOM 657 C C . ASP A 1 87 ? 16.782 0.172 -53.420 1.00 60.34 87 ASP A C 1
ATOM 659 O O . ASP A 1 87 ? 15.741 0.826 -53.495 1.00 60.34 87 ASP A O 1
ATOM 663 N N . SER A 1 88 ? 17.156 -0.390 -52.263 1.00 72.38 88 SER A N 1
ATOM 664 C CA . SER A 1 88 ? 16.332 -0.347 -51.048 1.00 72.38 88 SER A CA 1
ATOM 665 C C . SER A 1 88 ? 16.389 1.017 -50.349 1.00 72.38 88 SER A C 1
ATOM 667 O O . SER A 1 88 ? 15.349 1.593 -50.007 1.00 72.38 88 SER A O 1
ATOM 669 N N . ASP A 1 89 ? 17.591 1.578 -50.206 1.00 79.00 89 ASP A N 1
ATOM 670 C CA . ASP A 1 89 ? 17.811 2.908 -49.641 1.00 79.00 89 ASP A CA 1
ATOM 671 C C . ASP A 1 89 ? 17.298 4.001 -50.588 1.00 79.00 89 ASP A C 1
ATOM 673 O O . ASP A 1 89 ? 16.762 5.017 -50.135 1.00 79.00 89 ASP A O 1
ATOM 677 N N . GLU A 1 90 ? 17.405 3.787 -51.899 1.00 85.06 90 GLU A N 1
ATOM 678 C CA . GLU A 1 90 ? 16.857 4.675 -52.927 1.00 85.06 90 GLU A CA 1
ATOM 679 C C . GLU A 1 90 ? 15.322 4.621 -52.972 1.00 85.06 90 GLU A C 1
ATOM 681 O O . GLU A 1 90 ? 14.661 5.665 -52.977 1.00 85.06 90 GLU A O 1
ATOM 686 N N . ALA A 1 91 ? 14.719 3.432 -52.880 1.00 85.19 91 ALA A N 1
ATOM 687 C CA . ALA A 1 91 ? 13.270 3.283 -52.769 1.00 85.19 91 ALA A CA 1
ATOM 688 C C . ALA A 1 91 ? 12.719 3.938 -51.492 1.00 85.19 91 ALA A C 1
ATOM 690 O O . ALA A 1 91 ? 11.663 4.575 -51.530 1.00 85.19 91 ALA A O 1
ATOM 691 N N . LEU A 1 92 ? 13.429 3.844 -50.361 1.00 86.12 92 LEU A N 1
ATOM 692 C CA . LEU A 1 92 ? 13.051 4.547 -49.131 1.00 86.12 92 LEU A CA 1
ATOM 693 C C . LEU A 1 92 ? 13.158 6.068 -49.282 1.00 86.12 92 LEU A C 1
ATOM 695 O O . LEU A 1 92 ? 12.304 6.787 -48.758 1.00 86.12 92 LEU A O 1
ATOM 699 N N . GLN A 1 93 ? 14.156 6.564 -50.017 1.00 86.31 93 GLN A N 1
ATOM 700 C CA . GLN A 1 93 ? 14.296 7.993 -50.312 1.00 86.31 93 GLN A CA 1
ATOM 701 C C . GLN A 1 93 ? 13.147 8.524 -51.165 1.00 86.31 93 GLN A C 1
ATOM 703 O O . GLN A 1 93 ? 12.639 9.611 -50.886 1.00 86.31 93 GLN A O 1
ATOM 708 N N . LEU A 1 94 ? 12.700 7.747 -52.150 1.00 87.81 94 LEU A N 1
ATOM 709 C CA . LEU A 1 94 ? 11.628 8.144 -53.059 1.00 87.81 94 LEU A CA 1
ATOM 710 C C . LEU A 1 94 ? 10.233 7.976 -52.449 1.00 87.81 94 LEU A C 1
ATOM 712 O O . LEU A 1 94 ? 9.380 8.850 -52.598 1.00 87.81 94 LEU A O 1
ATOM 716 N N . HIS A 1 95 ? 9.984 6.873 -51.743 1.00 91.00 95 HIS A N 1
ATOM 717 C CA . HIS A 1 95 ? 8.642 6.521 -51.276 1.00 91.00 95 HIS A CA 1
ATOM 718 C C . HIS A 1 95 ? 8.386 6.863 -49.802 1.00 91.00 95 HIS A C 1
ATOM 720 O O . HIS A 1 95 ? 7.223 6.913 -49.393 1.00 91.00 95 HIS A O 1
ATOM 726 N N . ARG A 1 96 ? 9.431 7.095 -48.987 1.00 93.12 96 ARG A N 1
ATOM 727 C CA . ARG A 1 96 ? 9.322 7.394 -47.542 1.00 93.12 96 ARG A CA 1
ATOM 728 C C . ARG A 1 96 ? 10.362 8.413 -47.025 1.00 93.12 96 ARG A C 1
ATOM 730 O O . ARG A 1 96 ? 11.054 8.141 -46.037 1.00 93.12 96 ARG A O 1
ATOM 737 N N . PRO A 1 97 ? 10.404 9.640 -47.574 1.00 92.44 97 PRO A N 1
ATOM 738 C CA . PRO A 1 97 ? 11.333 10.680 -47.117 1.00 92.44 97 PRO A CA 1
ATOM 739 C C . PRO A 1 97 ? 11.129 11.083 -45.642 1.00 92.44 97 PRO A C 1
ATOM 741 O O . PRO A 1 97 ? 12.099 11.372 -44.935 1.00 92.44 97 PRO A O 1
ATOM 744 N N . ASP A 1 98 ? 9.895 11.024 -45.132 1.00 94.56 98 ASP A N 1
ATOM 745 C CA . ASP A 1 98 ? 9.579 11.344 -43.732 1.00 94.56 98 ASP A CA 1
ATOM 746 C C . ASP A 1 98 ? 10.263 10.395 -42.743 1.00 94.56 98 ASP A C 1
ATOM 748 O O . ASP A 1 98 ? 10.725 10.815 -41.680 1.00 94.56 98 ASP A O 1
ATOM 752 N N . PHE A 1 99 ? 10.366 9.109 -43.096 1.00 95.00 99 PHE A N 1
ATOM 753 C CA . PHE A 1 99 ? 11.030 8.104 -42.267 1.00 95.00 99 PHE A CA 1
ATOM 754 C C . PHE A 1 99 ? 12.527 8.399 -42.150 1.00 95.00 99 PHE A C 1
ATOM 756 O O . PHE A 1 99 ? 13.095 8.340 -41.058 1.00 95.00 99 PHE A O 1
ATOM 763 N N . ILE A 1 100 ? 13.151 8.800 -43.260 1.00 92.94 100 ILE A N 1
ATOM 764 C CA . ILE A 1 100 ? 14.559 9.199 -43.296 1.00 92.94 100 ILE A CA 1
ATOM 765 C C . ILE A 1 100 ? 14.779 10.443 -42.437 1.00 92.94 100 ILE A C 1
ATOM 767 O O . ILE A 1 100 ? 15.702 10.469 -41.619 1.00 92.94 100 ILE A O 1
ATOM 771 N N . SER A 1 101 ? 13.918 11.454 -42.576 1.00 95.50 101 SER A N 1
ATOM 772 C CA . SER A 1 101 ? 13.979 12.667 -41.756 1.00 95.50 101 SER A CA 1
ATOM 773 C C . SER A 1 101 ? 13.842 12.343 -40.261 1.00 95.50 101 SER A C 1
ATOM 775 O O . SER A 1 101 ? 14.722 12.677 -39.464 1.00 95.50 101 SER A O 1
ATOM 777 N N . SER A 1 102 ? 12.810 11.580 -39.889 1.00 96.19 102 SER A N 1
ATOM 778 C CA . SER A 1 102 ? 12.535 11.172 -38.506 1.00 96.19 102 SER A CA 1
ATOM 779 C C . SER A 1 102 ? 13.669 10.341 -37.897 1.00 96.19 102 SER A C 1
ATOM 781 O O . SER A 1 102 ? 14.069 10.566 -36.752 1.00 96.19 102 SER A O 1
ATOM 783 N N . SER A 1 103 ? 14.253 9.418 -38.668 1.00 96.06 103 SER A N 1
ATOM 784 C CA . SER A 1 103 ? 15.394 8.609 -38.230 1.00 96.06 103 SER A CA 1
ATOM 785 C C . SER A 1 103 ? 16.635 9.473 -37.987 1.00 96.06 103 SER A C 1
ATOM 787 O O . SER A 1 103 ? 17.273 9.380 -36.935 1.00 96.06 103 SER A O 1
ATOM 789 N N . ARG A 1 104 ? 16.940 10.402 -38.902 1.00 95.19 104 ARG A N 1
ATOM 790 C CA . ARG A 1 104 ? 18.056 11.348 -38.744 1.00 95.19 104 ARG A CA 1
ATOM 791 C C . ARG A 1 104 ? 17.865 12.248 -37.523 1.00 95.19 104 ARG A C 1
ATOM 793 O O . ARG A 1 104 ? 18.812 12.467 -36.767 1.00 95.19 104 ARG A O 1
ATOM 800 N N . GLU A 1 105 ? 16.653 12.744 -37.290 1.00 96.81 105 GLU A N 1
ATOM 801 C CA . GLU A 1 105 ? 16.319 13.505 -36.082 1.00 96.81 105 GLU A CA 1
ATOM 802 C C . GLU A 1 105 ? 16.458 12.670 -34.808 1.00 96.81 105 GLU A C 1
ATOM 804 O O . GLU A 1 105 ? 17.035 13.135 -33.821 1.00 96.81 105 GLU A O 1
ATOM 809 N N . ARG A 1 106 ? 15.994 11.417 -34.825 1.00 97.88 106 ARG A N 1
ATOM 810 C CA . ARG A 1 106 ? 16.156 10.482 -33.708 1.00 97.88 106 ARG A CA 1
ATOM 811 C C . ARG A 1 106 ? 17.630 10.262 -33.379 1.00 97.88 106 ARG A C 1
ATOM 813 O O . ARG A 1 106 ? 17.986 10.308 -32.205 1.00 97.88 106 ARG A O 1
ATOM 820 N N . ILE A 1 107 ? 18.491 10.079 -34.381 1.00 97.50 107 ILE A N 1
ATOM 821 C CA . ILE A 1 107 ? 19.940 9.925 -34.175 1.00 97.50 107 ILE A CA 1
ATOM 822 C C . ILE A 1 107 ? 20.534 11.179 -33.519 1.00 97.50 107 ILE A C 1
ATOM 824 O O . ILE A 1 107 ? 21.307 11.062 -32.567 1.00 97.50 107 ILE A O 1
ATOM 828 N N . LYS A 1 108 ? 20.136 12.381 -33.960 1.00 97.69 108 LYS A N 1
ATOM 829 C CA . LYS A 1 108 ? 20.562 13.642 -33.325 1.00 97.69 108 LYS A CA 1
ATOM 830 C C . LYS A 1 108 ? 20.140 13.701 -31.851 1.00 97.69 108 LYS A C 1
ATOM 832 O O . LYS A 1 108 ? 20.976 13.998 -30.999 1.00 97.69 108 LYS A O 1
ATOM 837 N N . ARG A 1 109 ? 18.885 13.354 -31.534 1.00 98.00 109 ARG A N 1
ATOM 838 C CA . ARG A 1 109 ? 18.372 13.296 -30.148 1.00 98.00 109 ARG A CA 1
ATOM 839 C C . ARG A 1 109 ? 19.136 12.282 -29.298 1.00 98.00 109 ARG A C 1
ATOM 841 O O . ARG A 1 109 ? 19.538 12.599 -28.184 1.00 98.00 109 ARG A O 1
ATOM 848 N N . LEU A 1 110 ? 19.383 11.085 -29.831 1.00 98.19 110 LEU A N 1
ATOM 849 C CA . LEU A 1 110 ? 20.145 10.046 -29.137 1.00 98.19 110 LEU A CA 1
ATOM 850 C C . LEU A 1 110 ? 21.580 10.491 -28.846 1.00 98.19 110 LEU A C 1
ATOM 852 O O . LEU A 1 110 ? 22.073 10.253 -27.748 1.00 98.19 110 LEU A O 1
ATOM 856 N N . LYS A 1 111 ? 22.240 11.180 -29.783 1.00 97.69 111 LYS A N 1
ATOM 857 C CA . LYS A 1 111 ? 23.587 11.723 -29.565 1.00 97.69 111 LYS A CA 1
ATOM 858 C C . LYS A 1 111 ? 23.618 12.719 -28.401 1.00 97.69 111 LYS A C 1
ATOM 860 O O . LYS A 1 111 ? 24.524 12.633 -27.574 1.00 97.69 111 LYS A O 1
ATOM 865 N N . LEU A 1 112 ? 22.622 13.606 -28.312 1.00 97.88 112 LEU A N 1
ATOM 866 C CA . LEU A 1 112 ? 22.482 14.545 -27.194 1.00 97.88 112 LEU A CA 1
ATOM 867 C C . LEU A 1 112 ? 22.225 13.817 -25.869 1.00 97.88 112 LEU A C 1
ATOM 869 O O . LEU A 1 112 ? 22.944 14.064 -24.909 1.00 97.88 112 LEU A O 1
ATOM 873 N N . LEU A 1 113 ? 21.294 12.857 -25.833 1.00 97.12 113 LEU A N 1
ATOM 874 C CA . LEU A 1 113 ? 21.009 12.055 -24.633 1.00 97.12 113 LEU A CA 1
ATOM 875 C C . LEU A 1 113 ? 22.234 11.275 -24.140 1.00 97.12 113 LEU A C 1
ATOM 877 O O . LEU A 1 113 ? 22.466 11.159 -22.940 1.00 97.12 113 LEU A O 1
ATOM 881 N N . VAL A 1 114 ? 23.043 10.739 -25.058 1.00 97.81 114 VAL A N 1
ATOM 882 C CA . VAL A 1 114 ? 24.293 10.053 -24.707 1.00 97.81 114 VAL A CA 1
ATOM 883 C C . VAL A 1 114 ? 25.302 11.030 -24.100 1.00 97.81 114 VAL A C 1
ATOM 885 O O . VAL A 1 114 ? 25.971 10.676 -23.130 1.00 97.81 114 VAL A O 1
ATOM 888 N N . GLN A 1 115 ? 25.428 12.244 -24.643 1.00 97.19 115 GLN A N 1
ATOM 889 C CA . GLN A 1 115 ? 26.295 13.280 -24.071 1.00 97.19 115 GLN A CA 1
ATOM 890 C C . GLN A 1 115 ? 25.798 13.735 -22.695 1.00 97.19 115 GLN A C 1
ATOM 892 O O . GLN A 1 115 ? 26.587 13.786 -21.755 1.00 97.19 115 GLN A O 1
ATOM 897 N N . GLU A 1 116 ? 24.499 13.989 -22.555 1.00 95.06 116 GLU A N 1
ATOM 898 C CA . GLU A 1 116 ? 23.866 14.362 -21.291 1.00 95.06 116 GLU A CA 1
ATOM 899 C C . GLU A 1 116 ? 24.075 13.286 -20.224 1.00 95.06 116 GLU A C 1
ATOM 901 O O . GLU A 1 116 ? 24.546 13.592 -19.133 1.00 95.06 116 GLU A O 1
ATOM 906 N N . ARG A 1 117 ? 23.836 12.009 -20.551 1.00 96.00 117 ARG A N 1
ATOM 907 C CA . ARG A 1 117 ? 24.071 10.891 -19.627 1.00 96.00 117 ARG A CA 1
ATOM 908 C C . ARG A 1 117 ? 25.530 10.814 -19.176 1.00 96.00 117 ARG A C 1
ATOM 910 O O . ARG A 1 117 ? 25.785 10.520 -18.013 1.00 96.00 117 ARG A O 1
ATOM 917 N N . LYS A 1 118 ? 26.496 11.074 -20.068 1.00 95.62 118 LYS A N 1
ATOM 918 C CA . LYS A 1 118 ? 27.921 11.125 -19.695 1.00 95.62 118 LYS A CA 1
ATOM 919 C C . LYS A 1 118 ? 28.191 12.249 -18.699 1.00 95.62 118 LYS A C 1
ATOM 921 O O . LYS A 1 118 ? 28.847 12.003 -17.697 1.00 95.62 118 LYS A O 1
ATOM 926 N N . LEU A 1 119 ? 27.663 13.446 -18.952 1.00 94.44 119 LEU A N 1
ATOM 927 C CA . LEU A 1 119 ? 27.810 14.582 -18.041 1.00 94.44 119 LEU A CA 1
ATOM 928 C C . LEU A 1 119 ? 27.146 14.307 -16.690 1.00 94.44 119 LEU A C 1
ATOM 930 O O . LEU A 1 119 ? 27.770 14.518 -15.658 1.00 94.44 119 LEU A O 1
ATOM 934 N N . GLN A 1 120 ? 25.926 13.765 -16.687 1.00 92.25 120 GLN A N 1
ATOM 935 C CA . GLN A 1 120 ? 25.239 13.345 -15.466 1.00 92.25 120 GLN A CA 1
ATOM 936 C C . GLN A 1 120 ? 26.073 12.330 -14.675 1.00 92.25 120 GLN A C 1
ATOM 938 O O . GLN A 1 120 ? 26.201 12.475 -13.466 1.00 92.25 120 GLN A O 1
ATOM 943 N N . ASN A 1 121 ? 26.685 11.345 -15.340 1.00 90.75 121 ASN A N 1
ATOM 944 C CA . ASN A 1 121 ? 27.536 10.347 -14.688 1.00 90.75 121 ASN A CA 1
ATOM 945 C C . ASN A 1 121 ? 28.806 10.977 -14.082 1.00 90.75 121 ASN A C 1
ATOM 947 O O . ASN A 1 121 ? 29.143 10.693 -12.937 1.00 90.75 121 ASN A O 1
ATOM 951 N N . LEU A 1 122 ? 29.457 11.902 -14.798 1.00 90.38 122 LEU A N 1
ATOM 952 C CA . LEU A 1 122 ? 30.609 12.649 -14.280 1.00 90.38 122 LEU A CA 1
ATOM 953 C C . LEU A 1 122 ? 30.234 13.492 -13.053 1.00 90.38 122 LEU A C 1
ATOM 955 O O . LEU A 1 122 ? 30.840 13.326 -11.997 1.00 90.38 122 LEU A O 1
ATOM 959 N N . PHE A 1 123 ? 29.186 14.315 -13.139 1.00 88.25 123 PHE A N 1
ATOM 960 C CA . PHE A 1 123 ? 28.720 15.120 -12.004 1.00 88.25 123 PHE A CA 1
ATOM 961 C C . PHE A 1 123 ? 28.258 14.260 -10.825 1.00 88.25 123 PHE A C 1
ATOM 963 O O . PHE A 1 123 ? 28.461 14.628 -9.668 1.00 88.25 123 PHE A O 1
ATOM 970 N N . GLN A 1 124 ? 27.655 13.103 -11.097 1.00 81.06 124 GLN A N 1
ATOM 971 C CA . GLN A 1 124 ? 27.278 12.147 -10.065 1.00 81.06 124 GLN A CA 1
ATOM 972 C C . GLN A 1 124 ? 28.517 11.552 -9.387 1.00 81.06 124 GLN A C 1
ATOM 974 O O . GLN A 1 124 ? 28.543 11.474 -8.164 1.00 81.06 124 GLN A O 1
ATOM 979 N N . SER A 1 125 ? 29.567 11.219 -10.142 1.00 80.56 125 SER A N 1
ATOM 980 C CA . SER A 1 125 ? 30.830 10.723 -9.583 1.00 80.56 125 SER A CA 1
ATOM 981 C C . SER A 1 125 ? 31.549 11.770 -8.720 1.00 80.56 125 SER A C 1
ATOM 983 O O . SER A 1 125 ? 32.070 11.439 -7.657 1.00 80.56 125 SER A O 1
ATOM 985 N N . GLU A 1 126 ? 31.507 13.049 -9.107 1.00 82.19 126 GLU A N 1
ATOM 986 C CA . GLU A 1 126 ? 32.043 14.163 -8.313 1.00 82.19 126 GLU A CA 1
ATOM 987 C C . GLU A 1 126 ? 31.214 14.402 -7.050 1.00 82.19 126 GLU A C 1
ATOM 989 O O . GLU A 1 126 ? 31.759 14.563 -5.956 1.00 82.19 126 GLU A O 1
ATOM 994 N N . ARG A 1 127 ? 29.880 14.373 -7.172 1.00 84.25 127 ARG A N 1
ATOM 995 C CA . ARG A 1 127 ? 28.971 14.459 -6.027 1.00 84.25 127 ARG A CA 1
ATOM 996 C C . ARG A 1 127 ? 29.197 13.294 -5.071 1.00 84.25 127 ARG A C 1
ATOM 998 O O . ARG A 1 127 ? 29.188 13.503 -3.866 1.00 84.25 127 ARG A O 1
ATOM 1005 N N . GLU A 1 128 ? 29.397 12.083 -5.568 1.00 76.88 128 GLU A N 1
ATOM 1006 C CA . GLU A 1 128 ? 29.729 10.931 -4.737 1.00 76.88 128 GLU A CA 1
ATOM 1007 C C . GLU A 1 128 ? 31.100 11.109 -4.084 1.00 76.88 128 GLU A C 1
ATOM 1009 O O . GLU A 1 128 ? 31.203 10.946 -2.876 1.00 76.88 128 GLU A O 1
ATOM 1014 N N . ALA A 1 129 ? 32.130 11.556 -4.799 1.00 79.25 129 ALA A N 1
ATOM 1015 C CA . ALA A 1 129 ? 33.436 11.829 -4.198 1.00 79.25 129 ALA A CA 1
ATOM 1016 C C . ALA A 1 129 ? 33.365 12.878 -3.068 1.00 79.25 129 ALA A C 1
ATOM 1018 O O . ALA A 1 129 ? 33.955 12.686 -2.004 1.00 79.25 129 ALA A O 1
ATOM 1019 N N . LEU A 1 130 ? 32.609 13.962 -3.267 1.00 73.31 130 LEU A N 1
ATOM 1020 C CA . LEU A 1 130 ? 32.513 15.075 -2.318 1.00 73.31 130 LEU A CA 1
ATOM 1021 C C . LEU A 1 130 ? 31.507 14.819 -1.186 1.00 73.31 130 LEU A C 1
ATOM 1023 O O . LEU A 1 130 ? 31.805 15.071 -0.023 1.00 73.31 130 LEU A O 1
ATOM 1027 N N . PHE A 1 131 ? 30.321 14.292 -1.492 1.00 66.75 131 PHE A N 1
ATOM 1028 C CA . PHE A 1 131 ? 29.221 14.125 -0.534 1.00 66.75 131 PHE A CA 1
ATOM 1029 C C . PHE A 1 131 ? 29.058 12.691 -0.008 1.00 66.75 131 PHE A C 1
ATOM 1031 O O . PHE A 1 131 ? 28.420 12.514 1.029 1.00 66.75 131 PHE A O 1
ATOM 1038 N N . SER A 1 132 ? 29.658 11.664 -0.631 1.00 59.84 132 SER A N 1
ATOM 1039 C CA . SER A 1 132 ? 29.791 10.344 0.020 1.00 59.84 132 SER A CA 1
ATOM 1040 C C . SER A 1 132 ? 30.833 10.377 1.137 1.00 59.84 132 SER A C 1
ATOM 1042 O O . SER A 1 132 ? 30.722 9.598 2.083 1.00 59.84 132 SER A O 1
ATOM 1044 N N . ALA A 1 133 ? 31.832 11.261 1.048 1.00 56.81 133 ALA A N 1
ATOM 1045 C CA . ALA A 1 133 ? 32.875 11.411 2.062 1.00 56.81 133 ALA A CA 1
ATOM 1046 C C . ALA A 1 133 ? 32.410 12.210 3.296 1.00 56.81 133 ALA A C 1
ATOM 1048 O O . ALA A 1 133 ? 32.851 11.933 4.409 1.00 56.81 133 ALA A O 1
ATOM 1049 N N . VAL A 1 134 ? 31.485 13.165 3.125 1.00 50.94 134 VAL A N 1
ATOM 1050 C CA . VAL A 1 134 ? 31.026 14.085 4.193 1.00 50.94 134 VAL A CA 1
ATOM 1051 C C . VAL A 1 134 ? 30.097 13.425 5.218 1.00 50.94 134 VAL A C 1
ATOM 1053 O O . VAL A 1 134 ? 29.796 14.000 6.261 1.00 50.94 134 VAL A O 1
ATOM 1056 N N . LEU A 1 135 ? 29.705 12.171 5.002 1.00 46.75 135 LEU A N 1
ATOM 1057 C CA . LEU A 1 135 ? 29.057 11.386 6.039 1.00 46.75 135 LEU A CA 1
ATOM 1058 C C . LEU A 1 135 ? 29.810 10.078 6.273 1.00 46.75 135 LEU A C 1
ATOM 1060 O O . LEU A 1 135 ? 29.439 9.044 5.707 1.00 46.75 135 LEU A O 1
ATOM 1064 N N . PRO A 1 136 ? 30.739 10.041 7.242 1.00 47.97 136 PRO A N 1
ATOM 1065 C CA . PRO A 1 136 ? 30.868 8.852 8.054 1.00 47.97 136 PRO A CA 1
ATOM 1066 C C . PRO A 1 136 ? 29.588 8.745 8.897 1.00 47.97 136 PRO A C 1
ATOM 1068 O O . PRO A 1 136 ? 29.602 8.969 10.100 1.00 47.97 136 PRO A O 1
ATOM 1071 N N . VAL A 1 137 ? 28.448 8.406 8.272 1.00 45.62 137 VAL A N 1
ATOM 1072 C CA . VAL A 1 137 ? 27.386 7.740 9.028 1.00 45.62 137 VAL A CA 1
ATOM 1073 C C . VAL A 1 137 ? 27.993 6.391 9.397 1.00 45.62 137 VAL A C 1
ATOM 1075 O O . VAL A 1 137 ? 28.261 5.597 8.481 1.00 45.62 137 VAL A O 1
ATOM 1078 N N . PRO A 1 138 ? 28.223 6.099 10.688 1.00 45.22 138 PRO A N 1
ATOM 1079 C CA . PRO A 1 138 ? 28.678 4.786 1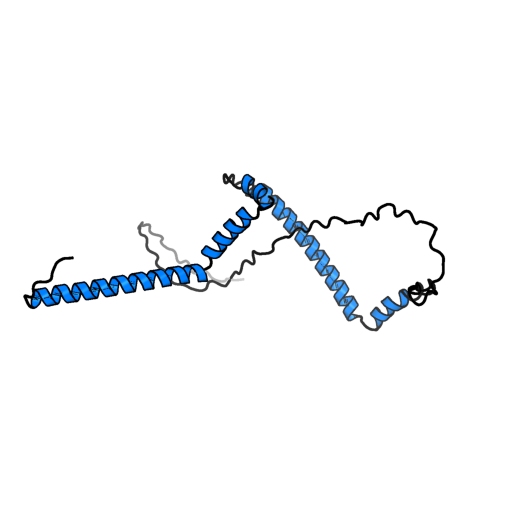1.106 1.00 45.22 138 PRO A CA 1
ATOM 1080 C C . PRO A 1 138 ? 27.588 3.793 10.684 1.00 45.22 138 PRO A C 1
ATOM 1082 O O . PRO A 1 138 ? 26.512 3.750 11.274 1.00 45.22 138 PRO A O 1
ATOM 1085 N N . GLY A 1 139 ? 27.807 3.074 9.577 1.00 52.34 139 GLY A N 1
ATOM 1086 C CA . GLY A 1 139 ? 26.832 2.118 9.045 1.00 52.34 139 GLY A CA 1
ATOM 1087 C C . GLY A 1 139 ? 26.743 1.972 7.522 1.00 52.34 139 GLY A C 1
ATOM 1088 O O . GLY A 1 139 ? 26.279 0.928 7.066 1.00 52.34 139 GLY A O 1
ATOM 1089 N N . ARG A 1 140 ? 27.200 2.926 6.693 1.00 52.69 140 ARG A N 1
ATOM 1090 C CA . ARG A 1 140 ? 27.002 2.805 5.224 1.00 52.69 140 ARG A CA 1
ATOM 1091 C C . ARG A 1 140 ? 27.957 1.843 4.507 1.00 52.69 140 ARG A C 1
ATOM 1093 O O . ARG A 1 140 ? 27.516 1.171 3.577 1.00 52.69 140 ARG A O 1
ATOM 1100 N N . ALA A 1 141 ? 29.192 1.671 4.982 1.00 45.12 141 ALA A N 1
ATOM 1101 C CA . ALA A 1 141 ? 30.114 0.667 4.429 1.00 45.12 141 ALA A CA 1
ATOM 1102 C C . ALA A 1 141 ? 29.631 -0.778 4.676 1.00 45.12 141 ALA A C 1
ATOM 1104 O O . ALA A 1 141 ? 29.794 -1.651 3.827 1.00 45.12 141 ALA A O 1
ATOM 1105 N N . HIS A 1 142 ? 28.943 -1.025 5.798 1.00 49.78 142 HIS A N 1
ATOM 1106 C CA . HIS A 1 142 ? 28.320 -2.323 6.053 1.00 49.78 142 HIS A CA 1
ATOM 1107 C C . HIS A 1 142 ? 27.126 -2.568 5.123 1.00 49.78 142 HIS A C 1
ATOM 1109 O O . HIS A 1 142 ? 26.964 -3.680 4.633 1.00 49.78 142 HIS A O 1
ATOM 1115 N N . LEU A 1 143 ? 26.306 -1.554 4.828 1.00 49.03 143 LEU A N 1
ATOM 1116 C CA . LEU A 1 143 ? 25.089 -1.722 4.025 1.00 49.03 143 LEU A CA 1
ATOM 1117 C C . LEU A 1 143 ? 25.362 -2.034 2.547 1.00 49.03 143 LEU A C 1
ATOM 1119 O O . LEU A 1 143 ? 24.640 -2.847 1.976 1.00 49.03 143 LEU A O 1
ATOM 1123 N N . ALA A 1 144 ? 26.394 -1.448 1.933 1.00 47.47 144 ALA A N 1
ATOM 1124 C CA . ALA A 1 144 ? 26.752 -1.756 0.542 1.00 47.47 144 ALA A CA 1
ATOM 1125 C C . ALA A 1 144 ? 27.214 -3.218 0.379 1.00 47.47 144 ALA A C 1
ATOM 1127 O O . ALA A 1 144 ? 26.790 -3.902 -0.548 1.00 47.47 144 ALA A O 1
ATOM 1128 N N . VAL A 1 145 ? 27.979 -3.735 1.348 1.00 49.25 145 VAL A N 1
ATOM 1129 C CA . VAL A 1 145 ? 28.391 -5.148 1.395 1.00 49.25 145 VAL A CA 1
ATOM 1130 C C . VAL A 1 145 ? 27.209 -6.067 1.732 1.00 49.25 145 VAL A C 1
ATOM 1132 O O . VAL A 1 145 ? 27.161 -7.196 1.257 1.00 49.25 145 VAL A O 1
ATOM 1135 N N . GLN A 1 146 ? 26.227 -5.614 2.524 1.00 56.97 146 GLN A N 1
ATOM 1136 C CA . GLN A 1 146 ? 25.040 -6.409 2.890 1.00 56.97 146 GLN A CA 1
ATOM 1137 C C . GLN A 1 146 ? 24.032 -6.587 1.746 1.00 56.97 146 GLN A C 1
ATOM 1139 O O . GLN A 1 146 ? 23.343 -7.602 1.713 1.00 56.97 146 GLN A O 1
ATOM 1144 N N . LYS A 1 147 ? 23.938 -5.633 0.811 1.00 60.12 147 LYS A N 1
ATOM 1145 C CA . LYS A 1 147 ? 22.969 -5.681 -0.301 1.00 60.12 147 LYS A CA 1
ATOM 1146 C C . LYS A 1 147 ? 23.265 -6.780 -1.330 1.00 60.12 147 LYS A C 1
ATOM 1148 O O . LYS A 1 147 ? 22.338 -7.228 -1.993 1.00 60.12 147 LYS A O 1
ATOM 1153 N N . ASN A 1 148 ? 24.512 -7.249 -1.401 1.00 62.94 148 ASN A N 1
ATOM 1154 C CA . ASN A 1 148 ? 24.963 -8.265 -2.361 1.00 62.94 148 ASN A CA 1
ATOM 1155 C C . ASN A 1 148 ? 25.1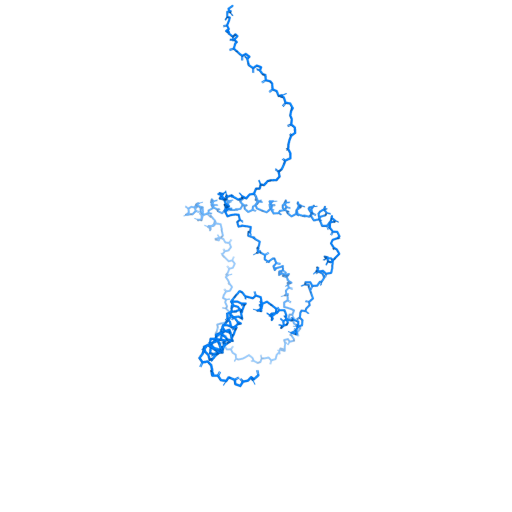17 -9.664 -1.739 1.00 62.94 148 ASN A C 1
ATOM 1157 O O . ASN A 1 148 ? 25.680 -10.563 -2.363 1.00 62.94 148 ASN A O 1
ATOM 1161 N N . LYS A 1 149 ? 24.657 -9.867 -0.497 1.00 77.56 149 LYS A N 1
ATOM 1162 C CA . LYS A 1 149 ? 24.742 -11.174 0.166 1.00 77.56 149 LYS A CA 1
ATOM 1163 C C . LYS A 1 149 ? 23.595 -12.066 -0.311 1.00 77.56 149 LYS A C 1
ATOM 1165 O O . LYS A 1 149 ? 22.453 -11.605 -0.325 1.00 77.56 149 LYS A O 1
ATOM 1170 N N . PRO A 1 150 ? 23.858 -13.335 -0.671 1.00 77.12 150 PRO A N 1
ATOM 1171 C CA . PRO A 1 150 ? 22.793 -14.264 -1.020 1.00 77.12 150 PRO A CA 1
ATOM 1172 C C . PRO A 1 150 ? 21.878 -14.467 0.198 1.00 77.12 150 PRO A C 1
ATOM 1174 O O . PRO A 1 150 ? 22.295 -15.009 1.221 1.00 77.12 150 PRO A O 1
ATOM 1177 N N . ILE A 1 151 ? 20.634 -13.991 0.096 1.00 81.44 151 ILE A N 1
ATOM 1178 C CA . ILE A 1 151 ? 19.642 -14.032 1.177 1.00 81.44 151 ILE A CA 1
ATOM 1179 C C . ILE A 1 151 ? 19.187 -15.481 1.380 1.00 81.44 151 ILE A C 1
ATOM 1181 O O . ILE A 1 151 ? 18.648 -16.118 0.473 1.00 81.44 151 ILE A O 1
ATOM 1185 N N . GLY A 1 152 ? 19.366 -16.009 2.591 1.00 90.75 152 GLY A N 1
ATOM 1186 C CA . GLY A 1 152 ? 18.888 -17.346 2.943 1.00 90.75 152 GLY A CA 1
ATOM 1187 C C . GLY A 1 152 ? 17.360 -17.401 3.085 1.00 90.75 152 GLY A C 1
ATOM 1188 O O . GLY A 1 152 ? 16.723 -16.422 3.466 1.00 90.75 152 GLY A O 1
ATOM 1189 N N . LYS A 1 153 ? 16.741 -18.573 2.876 1.00 93.56 153 LYS A N 1
ATOM 1190 C CA . LYS A 1 153 ? 15.271 -18.748 2.975 1.00 93.56 153 LYS A CA 1
ATOM 1191 C C . LYS A 1 153 ? 14.681 -18.246 4.303 1.00 93.56 153 LYS A C 1
ATOM 1193 O O . LYS A 1 153 ? 13.633 -17.612 4.309 1.00 93.56 153 LYS A O 1
ATOM 1198 N N . LYS A 1 154 ? 15.357 -18.503 5.430 1.00 95.12 154 LYS A N 1
ATOM 1199 C CA . LYS A 1 154 ? 14.917 -18.052 6.765 1.00 95.12 154 LYS A CA 1
ATOM 1200 C C . LYS A 1 154 ? 14.894 -16.527 6.874 1.00 95.12 154 LYS A C 1
ATOM 1202 O O . LYS A 1 154 ? 13.940 -15.962 7.399 1.00 95.12 154 LYS A O 1
ATOM 1207 N N . GLU A 1 155 ? 15.925 -15.873 6.352 1.00 92.94 155 GLU A N 1
ATOM 1208 C CA . GLU A 1 155 ? 16.035 -14.416 6.339 1.00 92.94 155 GLU A CA 1
ATOM 1209 C C . GLU A 1 1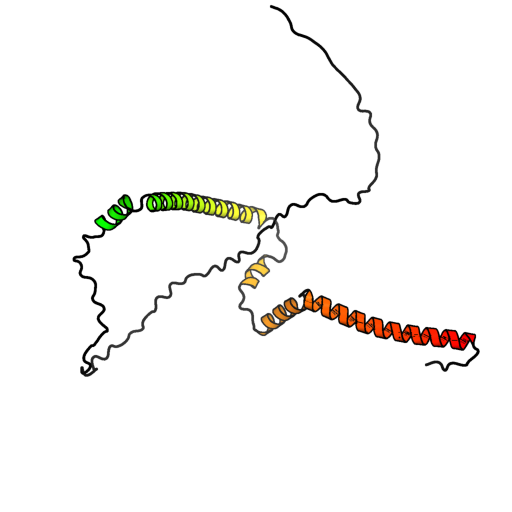55 ? 14.994 -13.802 5.403 1.00 92.94 155 GLU A C 1
ATOM 1211 O O . GLU A 1 155 ? 14.308 -12.855 5.775 1.00 92.94 155 GLU A O 1
ATOM 1216 N N . MET A 1 156 ? 14.797 -14.407 4.231 1.00 93.88 156 MET A N 1
ATOM 1217 C CA . MET A 1 156 ? 13.745 -14.021 3.297 1.00 93.88 156 MET A CA 1
ATOM 1218 C C . MET A 1 156 ? 12.363 -14.093 3.956 1.00 93.88 156 MET A C 1
ATOM 1220 O O . MET A 1 156 ? 11.600 -13.134 3.869 1.00 93.88 156 MET A O 1
ATOM 1224 N N . ILE A 1 157 ? 12.049 -15.177 4.674 1.00 95.25 157 ILE A N 1
ATOM 1225 C CA . ILE A 1 157 ? 10.778 -15.325 5.403 1.00 95.25 157 ILE A CA 1
ATOM 1226 C C . ILE A 1 157 ? 10.647 -14.259 6.495 1.00 95.25 157 ILE A C 1
ATOM 1228 O O . ILE A 1 157 ? 9.600 -13.635 6.627 1.00 95.25 157 ILE A O 1
ATOM 1232 N N . GLN A 1 158 ? 11.698 -14.003 7.276 1.00 96.38 158 GLN A N 1
ATOM 1233 C CA . GLN A 1 158 ? 11.649 -12.971 8.315 1.00 96.38 158 GLN A CA 1
ATOM 1234 C C . GLN A 1 158 ? 11.463 -11.571 7.725 1.00 96.38 158 GLN A C 1
ATOM 1236 O O . GLN A 1 158 ? 10.663 -10.785 8.232 1.00 96.38 158 GLN A O 1
ATOM 1241 N N . ARG A 1 159 ? 12.176 -11.259 6.642 1.00 94.44 159 ARG A N 1
ATOM 1242 C CA . ARG A 1 159 ? 12.088 -9.973 5.951 1.00 94.44 159 ARG A CA 1
ATOM 1243 C C . ARG A 1 159 ? 10.708 -9.773 5.333 1.00 94.44 159 ARG A C 1
ATOM 1245 O O . ARG A 1 159 ? 10.105 -8.726 5.543 1.00 94.44 159 ARG A O 1
ATOM 1252 N N . THR A 1 160 ? 10.185 -10.779 4.636 1.00 96.56 160 THR A N 1
ATOM 1253 C CA . THR A 1 160 ? 8.832 -10.741 4.057 1.00 96.56 160 THR A CA 1
ATOM 1254 C C . THR A 1 160 ? 7.756 -10.670 5.135 1.00 96.56 160 THR A C 1
ATOM 1256 O O . THR A 1 160 ? 6.834 -9.875 4.995 1.00 96.56 160 THR A O 1
ATOM 1259 N N . LYS A 1 161 ? 7.907 -11.384 6.259 1.00 96.75 161 LYS A N 1
ATOM 1260 C CA . LYS A 1 161 ? 7.010 -11.272 7.420 1.00 96.75 161 LYS A CA 1
ATOM 1261 C C . LYS A 1 161 ? 6.983 -9.853 7.991 1.00 96.75 161 LYS A C 1
ATOM 1263 O O . LYS A 1 161 ? 5.902 -9.330 8.240 1.00 96.75 161 LYS A O 1
ATOM 1268 N N . ARG A 1 162 ? 8.146 -9.207 8.151 1.00 96.38 162 ARG A N 1
ATOM 1269 C CA . ARG A 1 162 ? 8.221 -7.802 8.590 1.00 96.38 162 ARG A CA 1
ATOM 1270 C C . ARG A 1 162 ? 7.494 -6.886 7.612 1.00 96.38 162 ARG A C 1
ATOM 1272 O O . ARG A 1 162 ? 6.699 -6.070 8.049 1.00 96.38 162 ARG A O 1
ATOM 1279 N N . ILE A 1 163 ? 7.728 -7.044 6.309 1.00 95.88 163 ILE A N 1
ATOM 1280 C CA . ILE A 1 163 ? 7.041 -6.249 5.280 1.00 95.88 163 ILE A CA 1
ATOM 1281 C C . ILE A 1 163 ? 5.522 -6.467 5.361 1.00 95.88 163 ILE A C 1
ATOM 1283 O O . ILE A 1 163 ? 4.782 -5.492 5.426 1.00 95.88 163 ILE A O 1
ATOM 1287 N N . TYR A 1 164 ? 5.067 -7.721 5.455 1.00 95.19 164 TYR A N 1
ATOM 1288 C CA . TYR A 1 164 ? 3.651 -8.081 5.574 1.00 95.19 164 TYR A CA 1
ATOM 1289 C C . TYR A 1 164 ? 2.986 -7.447 6.802 1.00 95.19 164 TYR A C 1
ATOM 1291 O O . TYR A 1 164 ? 1.906 -6.878 6.704 1.00 95.19 164 TYR A O 1
ATOM 1299 N N . GLU A 1 165 ? 3.641 -7.489 7.962 1.00 95.94 165 GLU A N 1
ATOM 1300 C CA . GLU A 1 165 ? 3.127 -6.871 9.190 1.00 95.94 165 GLU A CA 1
ATOM 1301 C C . GLU A 1 165 ? 3.050 -5.341 9.114 1.00 95.94 165 GLU A C 1
ATOM 1303 O O . GLU A 1 165 ? 2.253 -4.735 9.831 1.00 95.94 165 GLU A O 1
ATOM 1308 N N . GLN A 1 166 ? 3.876 -4.711 8.272 1.00 95.44 166 GLN A N 1
ATOM 1309 C CA . GLN A 1 166 ? 3.869 -3.264 8.083 1.00 95.44 166 GLN A CA 1
ATOM 1310 C C . GLN A 1 166 ? 2.838 -2.783 7.055 1.00 95.44 166 GLN A C 1
ATOM 1312 O O . GLN A 1 166 ? 2.602 -1.573 7.004 1.00 95.44 166 GLN A O 1
ATOM 1317 N N . LEU A 1 167 ? 2.212 -3.689 6.291 1.00 97.25 167 LEU A N 1
ATOM 1318 C CA . LEU A 1 167 ? 1.189 -3.339 5.307 1.00 97.25 167 LEU A CA 1
ATOM 1319 C C . LEU A 1 167 ? 0.011 -2.604 5.973 1.00 97.25 167 LEU A C 1
ATOM 1321 O O . LEU A 1 167 ? -0.458 -3.028 7.040 1.00 97.25 167 LEU A O 1
ATOM 1325 N N . PRO A 1 168 ? -0.482 -1.510 5.367 1.00 95.94 168 PRO A N 1
ATOM 1326 C CA . PRO A 1 168 ? -1.544 -0.695 5.947 1.00 95.94 168 PRO A CA 1
ATOM 1327 C C . PRO A 1 168 ? -2.831 -1.501 6.172 1.00 95.94 168 PRO A C 1
ATOM 1329 O O . PRO A 1 168 ? -3.488 -1.324 7.199 1.00 95.94 168 PRO A O 1
ATOM 1332 N N . GLU A 1 169 ? -3.151 -2.450 5.288 1.00 94.88 169 GLU A N 1
ATOM 1333 C CA . GLU A 1 169 ? -4.313 -3.332 5.423 1.00 94.88 169 GLU A CA 1
ATOM 1334 C C . GLU A 1 169 ? -4.185 -4.237 6.655 1.00 94.88 169 GLU A C 1
ATOM 1336 O O . GLU A 1 169 ? -5.133 -4.391 7.430 1.00 94.88 169 GLU A O 1
ATOM 1341 N N . VAL A 1 170 ? -2.996 -4.812 6.869 1.00 97.38 170 VAL A N 1
ATOM 1342 C CA . VAL A 1 170 ? -2.717 -5.732 7.983 1.00 97.38 170 VAL A CA 1
ATOM 1343 C C . VAL A 1 170 ? -2.743 -4.991 9.319 1.00 97.38 170 VAL A C 1
ATOM 1345 O O . VAL A 1 170 ? -3.339 -5.481 10.284 1.00 97.38 170 VAL A O 1
ATOM 1348 N N . LYS A 1 171 ? -2.152 -3.793 9.380 1.00 95.88 171 LYS A N 1
ATOM 1349 C CA . LYS A 1 171 ? -2.191 -2.934 10.571 1.00 95.88 171 LYS A CA 1
ATOM 1350 C C . LYS A 1 171 ? -3.611 -2.519 10.930 1.00 95.88 171 LYS A C 1
ATOM 1352 O O . LYS A 1 171 ? -4.028 -2.739 12.067 1.00 95.88 171 LYS A O 1
ATOM 1357 N N . LYS A 1 172 ? -4.363 -1.995 9.958 1.00 97.56 172 LYS A N 1
ATOM 1358 C CA . LYS A 1 172 ? -5.750 -1.560 10.157 1.00 97.56 172 LYS A CA 1
ATOM 1359 C C . LYS A 1 172 ? -6.624 -2.709 10.654 1.00 97.56 172 LYS A C 1
ATOM 1361 O O . LYS A 1 172 ? -7.373 -2.546 11.612 1.00 97.56 172 LYS A O 1
ATOM 1366 N N . LYS A 1 173 ? -6.472 -3.903 10.070 1.00 97.12 173 LYS A N 1
ATOM 1367 C CA . LYS A 1 173 ? -7.204 -5.098 10.511 1.00 97.12 173 LYS A CA 1
ATOM 1368 C C . LYS A 1 173 ? -6.898 -5.463 11.968 1.00 97.12 173 LYS A C 1
ATOM 1370 O O . LYS A 1 173 ? -7.822 -5.701 12.743 1.00 97.12 173 LYS A O 1
ATOM 1375 N N . ARG A 1 174 ? -5.618 -5.470 12.361 1.00 95.81 174 ARG A N 1
ATOM 1376 C CA . ARG A 1 174 ? -5.194 -5.776 13.739 1.00 95.81 174 ARG A CA 1
ATOM 1377 C C . ARG A 1 174 ? -5.719 -4.745 14.744 1.00 95.81 174 ARG A C 1
ATOM 1379 O O . ARG A 1 174 ? -6.161 -5.115 15.830 1.00 95.81 174 ARG A O 1
ATOM 1386 N N . GLU A 1 175 ? -5.680 -3.465 14.390 1.00 95.94 175 GLU A N 1
ATOM 1387 C CA . GLU A 1 175 ? -6.199 -2.380 15.226 1.00 95.94 175 GLU A CA 1
ATOM 1388 C C . GLU A 1 175 ? -7.723 -2.456 15.381 1.00 95.94 175 GLU A C 1
ATOM 1390 O O . GLU A 1 175 ? -8.240 -2.333 16.490 1.00 95.94 175 GLU A O 1
ATOM 1395 N N . GLU A 1 176 ? -8.456 -2.739 14.303 1.00 96.06 176 GLU A N 1
ATOM 1396 C CA . GLU A 1 176 ? -9.906 -2.920 14.363 1.00 96.06 176 GLU A CA 1
ATOM 1397 C C . GLU A 1 176 ? -10.316 -4.118 15.223 1.00 96.06 176 GLU A C 1
ATOM 1399 O O . GLU A 1 176 ? -11.282 -4.024 15.983 1.00 96.06 176 GLU A O 1
ATOM 1404 N N . GLU A 1 177 ? -9.605 -5.242 15.122 1.00 96.62 177 GLU A N 1
ATOM 1405 C CA . GLU A 1 177 ? -9.823 -6.409 15.983 1.00 96.62 177 GLU A CA 1
ATOM 1406 C C . GLU A 1 177 ? -9.581 -6.058 17.455 1.00 96.62 177 GLU A C 1
ATOM 1408 O O . GLU A 1 177 ? -10.425 -6.352 18.311 1.00 96.62 177 GLU A O 1
ATOM 1413 N N . LYS A 1 178 ? -8.487 -5.339 17.741 1.00 97.50 178 LYS A N 1
ATOM 1414 C CA . LYS A 1 178 ? -8.183 -4.834 19.083 1.00 97.50 178 LYS A CA 1
ATOM 1415 C C . LYS A 1 178 ? -9.307 -3.931 19.594 1.00 97.50 178 LYS A C 1
ATOM 1417 O O . LYS A 1 178 ? -9.897 -4.237 20.631 1.00 97.50 178 LYS A O 1
ATOM 1422 N N . ARG A 1 179 ? -9.709 -2.918 18.824 1.00 97.38 179 ARG A N 1
ATOM 1423 C CA . ARG A 1 179 ? -10.807 -2.000 19.163 1.00 97.38 179 ARG A CA 1
ATOM 1424 C C . ARG A 1 179 ? -12.125 -2.737 19.407 1.00 97.38 179 ARG A C 1
ATOM 1426 O O . ARG A 1 179 ? -12.843 -2.419 20.351 1.00 97.38 179 ARG A O 1
ATOM 1433 N N . LYS A 1 18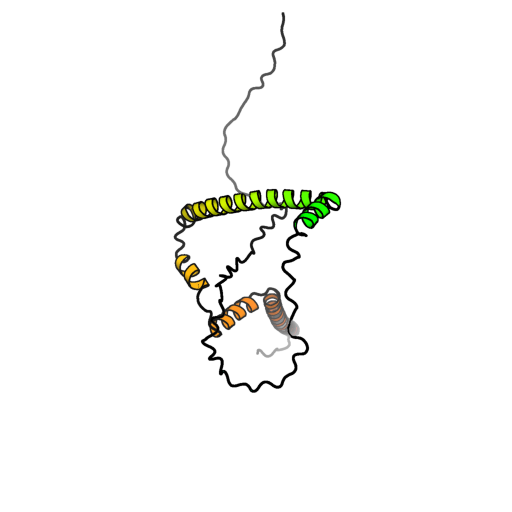0 ? -12.471 -3.729 18.579 1.00 97.19 180 LYS A N 1
ATOM 1434 C CA . LYS A 1 180 ? -13.684 -4.549 18.763 1.00 97.19 180 LYS A CA 1
ATOM 1435 C C . LYS A 1 180 ? -13.636 -5.327 20.079 1.00 97.19 180 LYS A C 1
ATOM 1437 O O . LYS A 1 180 ? -14.639 -5.372 20.795 1.00 97.19 180 LYS A O 1
ATOM 1442 N N . SER A 1 181 ? -12.487 -5.917 20.410 1.00 96.12 181 SER A N 1
ATOM 1443 C CA . SER A 1 181 ? -12.304 -6.665 21.659 1.00 96.12 181 SER A CA 1
ATOM 1444 C C . SER A 1 181 ? -12.385 -5.759 22.896 1.00 96.12 181 SER A C 1
ATOM 1446 O O . SER A 1 181 ? -13.102 -6.072 23.851 1.00 96.12 181 SER A O 1
ATOM 1448 N N . GLU A 1 182 ? -11.753 -4.586 22.836 1.00 96.81 182 GLU A N 1
ATOM 1449 C CA . GLU A 1 182 ? -11.784 -3.572 23.889 1.00 96.81 182 GLU A CA 1
ATOM 1450 C C . GLU A 1 182 ? -13.191 -3.020 24.077 1.00 96.81 182 GLU A C 1
ATOM 1452 O O . GLU A 1 182 ? -13.686 -2.973 25.200 1.00 96.81 182 GLU A O 1
ATOM 1457 N N . TYR A 1 183 ? -13.884 -2.700 22.983 1.00 96.38 183 TYR A N 1
ATOM 1458 C CA . TYR A 1 183 ? -15.267 -2.242 23.024 1.00 96.38 183 TYR A CA 1
ATOM 1459 C C . TYR A 1 183 ? -16.191 -3.280 23.671 1.00 96.38 183 TYR A C 1
ATOM 1461 O O . TYR A 1 183 ? -17.024 -2.926 24.502 1.00 96.38 183 TYR A O 1
ATOM 1469 N N . LYS A 1 184 ? -16.029 -4.576 23.362 1.00 96.50 184 LYS A N 1
ATOM 1470 C CA . LYS A 1 184 ? -16.812 -5.653 23.995 1.00 96.50 184 LYS A CA 1
ATOM 1471 C C . LYS A 1 184 ? -16.546 -5.741 25.503 1.00 96.50 184 LYS A C 1
ATOM 1473 O O . LYS A 1 184 ? -17.493 -5.879 26.278 1.00 96.50 184 LYS A O 1
ATOM 1478 N N . SER A 1 185 ? -15.281 -5.627 25.914 1.00 97.19 185 SER A N 1
ATOM 1479 C CA . SER A 1 185 ? -14.883 -5.593 27.329 1.00 97.19 185 SER A CA 1
ATOM 1480 C C . SER A 1 185 ? -15.462 -4.371 28.046 1.00 97.19 185 SER A C 1
ATOM 1482 O O . SER A 1 185 ? -16.122 -4.501 29.080 1.00 97.19 185 SER A O 1
ATOM 1484 N N . TYR A 1 186 ? -15.301 -3.185 27.455 1.00 96.44 186 TYR A N 1
ATOM 1485 C CA . TYR A 1 186 ? -15.809 -1.922 27.979 1.00 96.44 186 TYR A CA 1
ATOM 1486 C C . TYR A 1 186 ? -17.336 -1.935 28.098 1.00 96.44 186 TYR A C 1
ATOM 1488 O O . TYR A 1 186 ? -17.877 -1.552 29.134 1.00 96.44 186 TYR A O 1
ATOM 1496 N N . ARG A 1 187 ? -18.036 -2.485 27.097 1.00 97.00 187 ARG A N 1
ATOM 1497 C CA . ARG A 1 187 ? -19.492 -2.667 27.114 1.00 97.00 187 ARG A CA 1
ATOM 1498 C C . ARG A 1 187 ? -19.945 -3.490 28.319 1.00 97.00 187 ARG A C 1
ATOM 1500 O O . ARG A 1 187 ? -20.863 -3.078 29.023 1.00 97.00 187 ARG A O 1
ATOM 1507 N N . LEU A 1 188 ? -19.305 -4.632 28.578 1.00 96.69 188 LEU A N 1
ATOM 1508 C CA . LEU A 1 188 ? -19.663 -5.494 29.709 1.00 96.69 188 LEU A CA 1
ATOM 1509 C C . LEU A 1 188 ? -19.348 -4.824 31.053 1.00 96.69 188 LEU A C 1
ATOM 1511 O O . LEU A 1 188 ? -20.155 -4.885 31.981 1.00 96.69 188 LEU A O 1
ATOM 1515 N N . ARG A 1 189 ? -18.200 -4.143 31.155 1.00 96.19 189 ARG A N 1
ATOM 1516 C CA . ARG A 1 189 ? -17.821 -3.377 32.353 1.00 96.19 189 ARG A CA 1
ATOM 1517 C C . ARG A 1 189 ? -18.829 -2.271 32.656 1.00 96.19 189 ARG A C 1
ATOM 1519 O O . ARG A 1 189 ? -19.246 -2.143 33.805 1.00 96.19 189 ARG A O 1
ATOM 1526 N N . ALA A 1 190 ? -19.273 -1.535 31.638 1.00 96.19 190 ALA A N 1
ATOM 1527 C CA . ALA A 1 190 ? -20.303 -0.510 31.772 1.00 96.19 190 ALA A CA 1
ATOM 1528 C C . ALA A 1 190 ? -21.652 -1.107 32.207 1.00 96.19 190 ALA A C 1
ATOM 1530 O O . ALA A 1 190 ? -22.292 -0.573 33.110 1.00 96.19 190 ALA A O 1
ATOM 1531 N N . GLN A 1 191 ? -22.059 -2.251 31.641 1.00 95.81 191 GLN A N 1
ATOM 1532 C CA . GLN A 1 191 ? -23.276 -2.959 32.063 1.00 95.81 191 GLN A CA 1
ATOM 1533 C C . GLN A 1 191 ? -23.210 -3.397 33.531 1.00 95.81 191 GLN A C 1
ATOM 1535 O O . GLN A 1 191 ? -24.156 -3.166 34.288 1.00 95.81 191 GLN A O 1
ATOM 1540 N N . ARG A 1 192 ? -22.083 -3.978 33.961 1.00 94.31 192 ARG A N 1
ATOM 1541 C CA . ARG A 1 192 ? -21.863 -4.349 35.367 1.00 94.31 192 ARG A CA 1
ATOM 1542 C C . ARG A 1 192 ? -21.868 -3.125 36.276 1.00 94.31 192 ARG A C 1
ATOM 1544 O O . ARG A 1 192 ? -22.482 -3.161 37.333 1.00 94.31 192 ARG A O 1
ATOM 1551 N N . TYR A 1 193 ? -21.218 -2.031 35.878 1.00 94.88 193 TYR A N 1
ATOM 1552 C CA . TYR A 1 193 ? -21.234 -0.776 36.633 1.00 94.88 193 TYR A CA 1
ATOM 1553 C C . TYR A 1 193 ? -22.652 -0.218 36.784 1.00 94.88 193 TYR A C 1
ATOM 1555 O O . TYR A 1 193 ? -23.078 0.019 37.910 1.00 94.88 193 TYR A O 1
ATOM 1563 N N . LYS A 1 194 ? -23.412 -0.118 35.685 1.00 95.00 194 LYS A N 1
ATOM 1564 C CA . LYS A 1 194 ? -24.821 0.295 35.705 1.00 95.00 194 LYS A CA 1
ATOM 1565 C C . LYS A 1 194 ? -25.627 -0.553 36.689 1.00 95.00 194 LYS A C 1
ATOM 1567 O O . LYS A 1 194 ? -26.305 -0.002 37.542 1.00 95.00 194 LYS A O 1
ATOM 1572 N N . THR A 1 195 ? -25.486 -1.876 36.607 1.00 92.69 195 THR A N 1
ATOM 1573 C CA . THR A 1 195 ? -26.186 -2.830 37.483 1.00 92.69 195 THR A CA 1
ATOM 1574 C C . THR A 1 195 ? -25.800 -2.658 38.957 1.00 92.69 195 THR A C 1
ATOM 1576 O O . T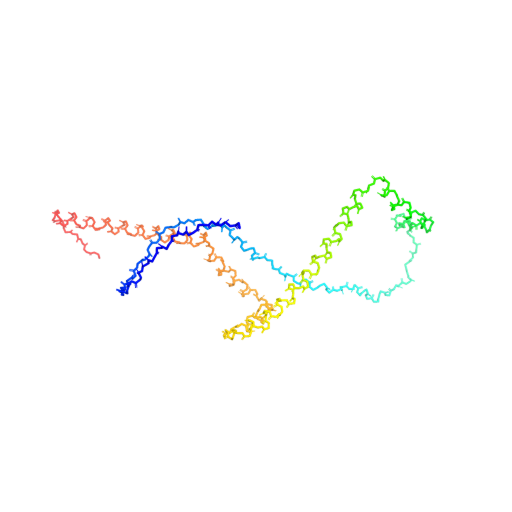HR A 1 195 ? -26.664 -2.687 39.831 1.00 92.69 195 THR A O 1
ATOM 1579 N N . ARG A 1 196 ? -24.508 -2.439 39.252 1.00 91.12 196 ARG A N 1
ATOM 1580 C CA . ARG A 1 196 ? -24.021 -2.170 40.616 1.00 91.12 196 ARG A CA 1
ATOM 1581 C C . ARG A 1 196 ? -24.638 -0.895 41.188 1.00 91.12 196 ARG A C 1
ATOM 1583 O O . ARG A 1 196 ? -25.201 -0.941 42.276 1.00 91.12 196 ARG A O 1
ATOM 1590 N N . VAL A 1 197 ? -24.591 0.202 40.432 1.00 92.31 197 VAL A N 1
ATOM 1591 C CA . VAL A 1 197 ? -25.147 1.497 40.852 1.00 92.31 197 VAL A CA 1
ATOM 1592 C C . VAL A 1 197 ? -26.656 1.397 41.073 1.00 92.31 197 VAL A C 1
ATOM 1594 O O . VAL A 1 197 ? -27.150 1.829 42.109 1.00 92.31 197 VAL A O 1
ATOM 1597 N N . THR A 1 198 ? -27.403 0.773 40.157 1.00 92.75 198 THR A N 1
ATOM 1598 C CA . THR A 1 198 ? -28.862 0.635 40.308 1.00 92.75 198 THR A CA 1
ATOM 1599 C C . THR A 1 198 ? -29.244 -0.201 41.523 1.00 92.75 198 THR A C 1
ATOM 1601 O O . THR A 1 198 ? -30.174 0.152 42.238 1.00 92.75 198 THR A O 1
ATOM 1604 N N . ASN A 1 199 ? -28.530 -1.296 41.788 1.00 90.38 199 ASN A N 1
ATOM 1605 C CA . ASN A 1 199 ? -28.816 -2.136 42.949 1.00 90.38 199 ASN A CA 1
ATOM 1606 C C . ASN A 1 199 ? -28.473 -1.434 44.265 1.00 90.38 199 ASN A C 1
ATOM 1608 O O . ASN A 1 199 ? -29.225 -1.575 45.226 1.00 90.38 199 ASN A O 1
ATOM 1612 N N . GLN A 1 200 ? -27.395 -0.643 44.287 1.00 88.00 200 GLN A N 1
ATOM 1613 C CA . GLN A 1 200 ? -27.039 0.185 45.438 1.00 88.00 200 GLN A CA 1
ATOM 1614 C C . GLN A 1 200 ? -28.124 1.231 45.731 1.00 88.00 200 GLN A C 1
ATOM 1616 O O . GLN A 1 200 ? -28.512 1.388 46.885 1.00 88.00 200 GLN A O 1
ATOM 1621 N N . LEU A 1 201 ? -28.673 1.877 44.695 1.00 91.12 201 LEU A N 1
ATOM 1622 C CA . LEU A 1 201 ? -29.792 2.821 44.830 1.00 91.12 201 LEU A CA 1
ATOM 1623 C C . LEU A 1 201 ? -31.090 2.144 45.299 1.00 91.12 201 LEU A C 1
ATOM 1625 O O . LEU A 1 201 ? -31.838 2.721 46.079 1.00 91.12 201 LEU A O 1
ATOM 1629 N N . LEU A 1 202 ? -31.351 0.915 44.849 1.00 91.25 202 LEU A N 1
ATOM 1630 C CA . LEU A 1 202 ? -32.531 0.126 45.224 1.00 91.25 202 LEU A CA 1
ATOM 1631 C C . LEU A 1 202 ? -32.357 -0.659 46.539 1.00 91.25 202 LEU A C 1
ATOM 1633 O O . LEU A 1 202 ? -33.222 -1.467 46.877 1.00 91.25 202 LEU A O 1
ATOM 1637 N N . GLY A 1 203 ? -31.240 -0.482 47.257 1.00 85.12 203 GLY A N 1
ATOM 1638 C CA . GLY A 1 203 ? -30.967 -1.153 48.534 1.00 85.12 203 GLY A CA 1
ATOM 1639 C C . GLY A 1 203 ? -30.785 -2.676 48.443 1.00 85.12 203 GLY A C 1
ATOM 1640 O O . GLY A 1 203 ? -30.890 -3.373 49.451 1.00 85.12 203 GLY A O 1
ATOM 1641 N N . ARG A 1 204 ? -30.521 -3.226 47.249 1.00 84.88 204 ARG A N 1
ATOM 1642 C CA . ARG A 1 204 ? -30.328 -4.671 47.034 1.00 84.88 204 ARG A CA 1
ATOM 1643 C C . ARG A 1 204 ? -28.859 -5.046 47.265 1.00 84.88 204 ARG A C 1
ATOM 1645 O O . ARG A 1 204 ? -27.975 -4.467 46.637 1.00 84.88 204 ARG A O 1
ATOM 1652 N N . LYS A 1 205 ? -28.575 -6.038 48.126 1.00 78.88 205 LYS A N 1
ATOM 1653 C CA . LYS A 1 205 ? -27.206 -6.567 48.319 1.00 78.88 205 LYS A CA 1
ATOM 1654 C C . LYS A 1 205 ? -26.713 -7.235 47.029 1.00 78.88 205 LYS A C 1
ATOM 1656 O O . LYS A 1 205 ? -27.287 -8.231 46.599 1.00 78.88 205 LYS A O 1
ATOM 1661 N N . VAL A 1 206 ? -25.640 -6.706 46.439 1.00 74.88 206 VAL A N 1
ATOM 1662 C CA . VAL A 1 206 ? -24.934 -7.329 45.307 1.00 74.88 206 VAL A CA 1
ATOM 1663 C C . VAL A 1 206 ? -23.728 -8.091 45.859 1.00 74.88 206 VAL A C 1
ATOM 1665 O O . VAL A 1 206 ? -22.912 -7.468 46.539 1.00 74.88 206 VAL A O 1
ATOM 1668 N N . PRO A 1 207 ? -23.606 -9.408 45.613 1.00 68.81 207 PRO A N 1
ATOM 1669 C CA . PRO A 1 207 ? -22.390 -10.152 45.920 1.00 68.81 207 PRO A CA 1
ATOM 1670 C C . PRO A 1 207 ? -21.192 -9.526 45.201 1.00 68.81 207 PRO A C 1
ATOM 1672 O O . PRO A 1 207 ? -21.274 -9.188 44.019 1.00 68.81 207 PRO A O 1
ATOM 1675 N N . TRP A 1 208 ? -20.108 -9.317 45.938 1.00 58.25 208 TRP A N 1
ATOM 1676 C CA . TRP A 1 208 ? -18.843 -8.873 45.372 1.00 58.25 208 TRP A CA 1
ATOM 1677 C C . TRP A 1 208 ? -18.165 -10.090 44.728 1.00 58.25 208 TRP A C 1
ATOM 1679 O O . TRP A 1 208 ? -18.001 -11.097 45.412 1.00 58.25 208 TRP A O 1
ATOM 1689 N N . ASP A 1 209 ? -17.807 -9.984 43.447 1.00 58.12 209 ASP A N 1
ATOM 1690 C CA . ASP A 1 209 ? -16.862 -10.883 42.764 1.00 58.12 209 ASP A CA 1
ATOM 1691 C C . ASP A 1 209 ? -15.490 -10.203 42.687 1.00 58.12 209 ASP A C 1
ATOM 1693 O O . ASP A 1 209 ? -15.460 -9.008 42.285 1.00 58.12 209 ASP A O 1
#

Radius of gyration: 40.82 Å; chains: 1; bounding box: 66×119×105 Å